Protein AF-A0A6G1SN37-F1 (afdb_monomer)

Mean predicted aligned error: 15.69 Å

pLDDT: mean 73.56, std 22.31, range [31.38, 97.44]

Organism: NCBI:txid561515

Secondary structure (DSSP, 8-state):
--------STTHHHHHHHHHHHHHHHSS---------TTSS--S-HHHHHHHHHHHHHHHHHHHHHHHHHHHHHHHHHHHHSSS-----EEE--S--EEEEE-SSS-EEEEESHHHHHHHHHHHTSPTT-EEEEHHHHHHHHHHS-TTTEEEEEEEEEEETTTEEEEEEEEEEPPP-PPPPP-------PPPPPP----------

Sequence (205 aa):
SSCGLTSGRSSNASQISQQQQLNAQQQGDTTTVSVPATAANLGADLQGDRRLVMSQQKMNLICMIQFATSLMSALNGINKQSFQVFKLRVGVNTGPVVAGIIGAQRPFYDIWGDCVNIASRMESLGEVGRIQVEERTAKLLAECLCSETYAIEKRGPIDVKGKGGMVTYFVDKRQPQSPLPQQQPQQQQFQQDRICPAHEVSDRG

Structure (mmCIF, N/CA/C/O backbone):
data_AF-A0A6G1SN37-F1
#
_entry.id   AF-A0A6G1SN37-F1
#
loop_
_atom_site.group_PDB
_atom_site.id
_atom_site.type_symbol
_atom_site.label_atom_id
_atom_site.label_alt_id
_atom_site.label_comp_id
_atom_site.label_asym_id
_atom_site.label_entity_id
_atom_site.label_seq_id
_atom_site.pdbx_PDB_ins_code
_atom_site.Cartn_x
_atom_site.Cartn_y
_atom_site.Cartn_z
_atom_site.occupancy
_atom_site.B_iso_or_equiv
_atom_site.auth_seq_id
_atom_site.auth_comp_id
_atom_site.auth_asym_id
_atom_site.auth_atom_id
_atom_site.pdbx_PDB_model_num
ATOM 1 N N . SER A 1 1 ? -38.720 3.468 -9.439 1.00 35.22 1 SER A N 1
ATOM 2 C CA . SER A 1 1 ? -37.684 3.343 -10.479 1.00 35.22 1 SER A CA 1
ATOM 3 C C . SER A 1 1 ? -36.352 3.782 -9.905 1.00 35.22 1 SER A C 1
ATOM 5 O O . SER A 1 1 ? -36.184 4.948 -9.582 1.00 35.22 1 SER A O 1
ATOM 7 N N . SER A 1 2 ? -35.471 2.820 -9.648 1.00 36.12 2 SER A N 1
ATOM 8 C CA . SER A 1 2 ? -34.162 2.993 -9.017 1.00 36.12 2 SER A CA 1
ATOM 9 C C . SER A 1 2 ? -33.127 3.493 -10.028 1.00 36.12 2 SER A C 1
ATOM 11 O O . SER A 1 2 ? -32.808 2.768 -10.969 1.00 36.12 2 SER A O 1
ATOM 13 N N . CYS A 1 3 ? -32.563 4.684 -9.822 1.00 31.55 3 CYS A N 1
ATOM 14 C CA . CYS A 1 3 ? -31.323 5.080 -10.493 1.00 31.55 3 CYS A CA 1
ATOM 15 C C . CYS A 1 3 ? -30.138 4.709 -9.599 1.00 31.55 3 CYS A C 1
ATOM 17 O O . CYS A 1 3 ? -29.990 5.226 -8.492 1.00 31.55 3 CYS A O 1
ATOM 19 N N . GLY A 1 4 ? -29.337 3.757 -10.080 1.00 31.38 4 GLY A N 1
ATOM 20 C CA . GLY A 1 4 ? -28.150 3.245 -9.413 1.00 31.38 4 GLY A CA 1
ATOM 21 C C . GLY A 1 4 ? -27.021 4.272 -9.362 1.00 31.38 4 GLY A C 1
ATOM 22 O O . GLY A 1 4 ? -26.653 4.875 -10.366 1.00 31.38 4 GLY A O 1
ATOM 23 N N . LEU A 1 5 ? -26.443 4.426 -8.175 1.00 35.06 5 LEU A N 1
ATOM 24 C CA . LEU A 1 5 ? -25.180 5.117 -7.947 1.00 35.06 5 LEU A CA 1
ATOM 25 C C . LEU A 1 5 ? -24.040 4.149 -8.285 1.00 35.06 5 LEU A C 1
ATOM 27 O O . LEU A 1 5 ? -23.633 3.341 -7.451 1.00 35.06 5 LEU A O 1
ATOM 31 N N . THR A 1 6 ? -23.538 4.191 -9.519 1.00 39.03 6 THR A N 1
ATOM 32 C CA . THR A 1 6 ? -22.355 3.414 -9.903 1.00 39.03 6 THR A CA 1
ATOM 33 C C . THR A 1 6 ? -21.078 4.134 -9.481 1.00 39.03 6 THR A C 1
ATOM 35 O O . THR A 1 6 ? -20.813 5.273 -9.861 1.00 39.03 6 THR A O 1
ATOM 38 N N . SER A 1 7 ? -20.281 3.410 -8.702 1.00 43.00 7 SER A N 1
ATOM 39 C CA . SER A 1 7 ? -18.841 3.544 -8.483 1.00 43.00 7 SER A CA 1
ATOM 40 C C . SER A 1 7 ? -18.073 4.247 -9.616 1.00 43.00 7 SER A C 1
ATOM 42 O O . SER A 1 7 ? -17.948 3.699 -10.708 1.00 43.00 7 SER A O 1
ATOM 44 N N . GLY A 1 8 ? -17.489 5.420 -9.350 1.00 36.28 8 GLY A N 1
ATOM 45 C CA . GLY A 1 8 ? -16.757 6.163 -10.387 1.00 36.28 8 GLY A CA 1
ATOM 46 C C . GLY A 1 8 ? -15.620 7.068 -9.914 1.00 36.28 8 GLY A C 1
ATOM 47 O O . GLY A 1 8 ? -15.215 7.943 -10.666 1.00 36.28 8 GLY A O 1
ATOM 48 N N . ARG A 1 9 ? -15.098 6.921 -8.685 1.00 43.19 9 ARG A N 1
ATOM 49 C CA . ARG A 1 9 ? -14.105 7.880 -8.148 1.00 43.19 9 ARG A CA 1
ATOM 50 C C . ARG A 1 9 ? -12.654 7.400 -8.025 1.00 43.19 9 ARG A C 1
ATOM 52 O O . ARG A 1 9 ? -11.789 8.260 -7.931 1.00 43.19 9 ARG A O 1
ATOM 59 N N . SER A 1 10 ? -12.332 6.102 -8.092 1.00 42.47 10 SER A N 1
ATOM 60 C CA . SER A 1 10 ? -10.931 5.650 -7.898 1.00 42.47 10 SER A CA 1
ATOM 61 C C . SER A 1 10 ? -10.081 5.555 -9.177 1.00 42.47 10 SER A C 1
ATOM 63 O O . SER A 1 10 ? -8.917 5.183 -9.106 1.00 42.47 10 SER A O 1
ATOM 65 N N . SER A 1 11 ? -10.625 5.903 -10.352 1.00 50.69 11 SER A N 1
ATOM 66 C CA . SER A 1 11 ? -9.892 5.817 -11.633 1.00 50.69 11 SER A CA 1
ATOM 67 C C . SER A 1 11 ? -9.176 7.108 -12.040 1.00 50.69 11 SER A C 1
ATOM 69 O O . SER A 1 11 ? -8.326 7.073 -12.927 1.00 50.69 11 SER A O 1
ATOM 71 N N . ASN A 1 12 ? -9.492 8.241 -11.409 1.00 43.84 12 ASN A N 1
ATOM 72 C CA . ASN A 1 12 ? -9.067 9.539 -11.932 1.00 43.84 12 ASN A CA 1
ATOM 73 C C . ASN A 1 12 ? -7.582 9.823 -11.687 1.00 43.84 12 ASN A C 1
ATOM 75 O O . ASN A 1 12 ? -6.941 10.354 -12.578 1.00 43.84 12 ASN A O 1
ATOM 79 N N . ALA A 1 13 ? -6.995 9.424 -10.554 1.00 45.31 13 ALA A N 1
ATOM 80 C CA . ALA A 1 13 ? -5.580 9.704 -10.277 1.00 45.31 13 ALA A CA 1
ATOM 81 C C . ALA A 1 13 ? -4.637 9.001 -11.274 1.00 45.31 13 ALA A C 1
ATOM 83 O O . ALA A 1 13 ? -3.767 9.637 -11.857 1.00 45.31 13 ALA A O 1
ATOM 84 N N . SER A 1 14 ? -4.869 7.714 -11.559 1.00 51.00 14 SER A N 1
ATOM 85 C CA . SER A 1 14 ? -4.054 6.956 -12.519 1.00 51.00 14 SER A CA 1
ATOM 86 C C . SER A 1 14 ? -4.238 7.443 -13.962 1.00 51.00 14 SER A C 1
ATOM 88 O O . SER A 1 14 ? -3.294 7.407 -14.746 1.00 51.00 14 SER A O 1
ATOM 90 N N . GLN A 1 15 ? -5.444 7.900 -14.323 1.00 51.50 15 GLN A N 1
ATOM 91 C CA . GLN A 1 15 ? -5.720 8.483 -15.642 1.00 51.50 15 GLN A CA 1
ATOM 92 C C . GLN A 1 15 ? -5.124 9.885 -15.786 1.00 51.50 15 GLN A C 1
ATOM 94 O O . GLN A 1 15 ? -4.619 10.212 -16.854 1.00 51.50 15 GLN A O 1
ATOM 99 N N . ILE A 1 16 ? -5.129 10.688 -14.718 1.00 54.31 16 ILE A N 1
ATOM 100 C CA . ILE A 1 16 ? -4.504 12.013 -14.688 1.00 54.31 16 ILE A CA 1
ATOM 101 C C . ILE A 1 16 ? -2.989 11.877 -14.863 1.00 54.31 16 ILE A C 1
ATOM 103 O O . ILE A 1 16 ? -2.449 12.534 -15.746 1.00 54.31 16 ILE A O 1
ATOM 107 N N . SER A 1 17 ? -2.321 10.972 -14.141 1.00 56.81 17 SER A N 1
ATOM 108 C CA . SER A 1 17 ? -0.880 10.739 -14.322 1.00 56.81 17 SER A CA 1
ATOM 109 C C . SER A 1 17 ? -0.539 10.169 -15.712 1.00 56.81 17 SER A C 1
ATOM 111 O O . SER A 1 17 ? 0.444 10.587 -16.315 1.00 56.81 17 SER A O 1
ATOM 113 N N . GLN A 1 18 ? -1.367 9.280 -16.286 1.00 62.06 18 GLN A N 1
ATOM 114 C CA . GLN A 1 18 ? -1.164 8.781 -17.663 1.00 62.06 18 GLN A CA 1
ATOM 115 C C . GLN A 1 18 ? -1.401 9.860 -18.732 1.00 62.06 18 GLN A C 1
ATOM 117 O O . GLN A 1 18 ? -0.651 9.947 -19.704 1.00 62.06 18 GLN A O 1
ATOM 122 N N . GLN A 1 19 ? -2.414 10.712 -18.561 1.00 62.91 19 GLN A N 1
ATOM 123 C CA . GLN A 1 19 ? -2.676 11.823 -19.476 1.00 62.91 19 GLN A CA 1
ATOM 124 C C . GLN A 1 19 ? -1.592 12.903 -19.360 1.00 62.91 19 GLN A C 1
ATOM 126 O O . GLN A 1 19 ? -1.166 13.455 -20.371 1.00 62.91 19 GLN A O 1
ATOM 131 N N . GLN A 1 20 ? -1.101 13.176 -18.149 1.00 62.97 20 GLN A N 1
ATOM 132 C CA . GLN A 1 20 ? 0.028 14.078 -17.912 1.00 62.97 20 GLN A CA 1
ATOM 133 C C . GLN A 1 20 ? 1.317 13.544 -18.547 1.00 62.97 20 GLN A C 1
ATOM 135 O O . GLN A 1 20 ? 2.046 14.323 -19.155 1.00 62.97 20 GLN A O 1
ATOM 140 N N . GLN A 1 21 ? 1.547 12.227 -18.515 1.00 61.88 21 GLN A N 1
ATOM 141 C CA . GLN A 1 21 ? 2.657 11.576 -19.218 1.00 61.88 21 GLN A CA 1
ATOM 142 C C . GLN A 1 21 ? 2.566 11.757 -20.744 1.00 61.88 21 GLN A C 1
ATOM 144 O O . GLN A 1 21 ? 3.541 12.168 -21.372 1.00 61.88 21 GLN A O 1
ATOM 149 N N . LEU A 1 22 ? 1.396 11.501 -21.342 1.00 61.19 22 LEU A N 1
ATOM 150 C CA . LEU A 1 22 ? 1.172 11.688 -22.784 1.00 61.19 22 LEU A CA 1
ATOM 151 C C . LEU A 1 22 ? 1.321 13.154 -23.212 1.00 61.19 22 LEU A C 1
ATOM 153 O O . LEU A 1 22 ? 1.819 13.432 -24.303 1.00 61.19 22 LEU A O 1
ATOM 157 N N . ASN A 1 23 ? 0.909 14.089 -22.356 1.00 59.81 23 ASN A N 1
ATOM 158 C CA . ASN A 1 23 ? 1.012 15.521 -22.625 1.00 59.81 23 ASN A CA 1
ATOM 159 C C . ASN A 1 23 ? 2.456 16.032 -22.468 1.00 59.81 23 ASN A C 1
ATOM 161 O O . ASN A 1 23 ? 2.895 16.847 -23.276 1.00 59.81 23 ASN A O 1
ATOM 165 N N . ALA A 1 24 ? 3.217 15.525 -21.490 1.00 56.66 24 ALA A N 1
ATOM 166 C CA . ALA A 1 24 ? 4.633 15.859 -21.308 1.00 56.66 24 ALA A CA 1
ATOM 167 C C . ALA A 1 24 ? 5.503 15.356 -22.475 1.00 56.66 24 ALA A C 1
ATOM 169 O O . ALA A 1 24 ? 6.414 16.057 -22.910 1.00 56.66 24 ALA A O 1
ATOM 170 N N . GLN A 1 25 ? 5.179 14.185 -23.039 1.00 53.88 25 GLN A N 1
ATOM 171 C CA . GLN A 1 25 ? 5.853 13.646 -24.229 1.00 53.88 25 GLN A CA 1
ATOM 172 C C . GLN A 1 25 ? 5.594 14.473 -25.499 1.00 53.88 25 GLN A C 1
ATOM 174 O O . GLN A 1 25 ? 6.466 14.557 -26.359 1.00 53.88 25 GLN A O 1
ATOM 179 N N . GLN A 1 26 ? 4.416 15.095 -25.624 1.00 55.28 26 GLN A N 1
ATOM 180 C CA . GLN A 1 26 ? 4.037 15.887 -26.802 1.00 55.28 26 GLN A CA 1
ATOM 181 C C . GLN A 1 26 ? 4.551 17.335 -26.769 1.00 55.28 26 GLN A C 1
ATOM 183 O O . GLN A 1 26 ? 4.615 17.972 -27.816 1.00 55.28 26 GLN A O 1
ATOM 188 N N . GLN A 1 27 ? 4.919 17.866 -25.598 1.00 51.06 27 GLN A N 1
ATOM 189 C CA . GLN A 1 27 ? 5.293 19.278 -25.444 1.00 51.06 27 GLN A CA 1
ATOM 190 C C . GLN A 1 27 ? 6.789 19.579 -25.606 1.00 51.06 27 GLN A C 1
ATOM 192 O O . GLN A 1 27 ? 7.155 20.745 -25.556 1.00 51.06 27 GLN A O 1
ATOM 197 N N . GLY A 1 28 ? 7.668 18.592 -25.808 1.00 51.09 28 GLY A N 1
ATOM 198 C CA . GLY A 1 28 ? 9.109 18.835 -26.021 1.00 51.09 28 GLY A CA 1
ATOM 199 C C . GLY A 1 28 ? 9.870 19.448 -24.828 1.00 51.09 28 GLY A C 1
ATOM 200 O O . GLY A 1 28 ? 11.092 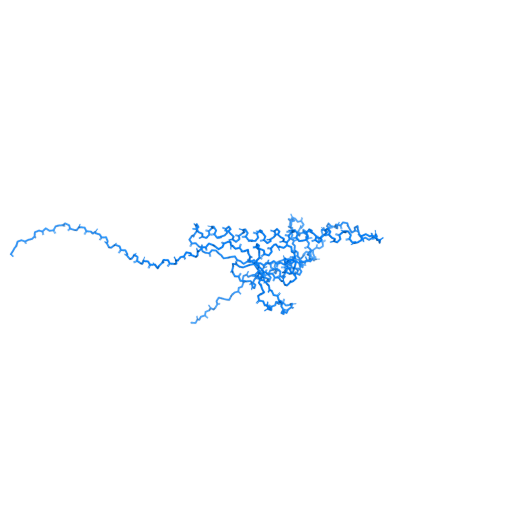19.380 -24.799 1.00 51.09 28 GLY A O 1
ATOM 201 N N . ASP A 1 29 ? 9.175 19.948 -23.805 1.00 43.38 29 ASP A N 1
ATOM 202 C CA . ASP A 1 29 ? 9.709 20.587 -22.594 1.00 43.38 29 ASP A CA 1
ATOM 203 C C . ASP A 1 29 ? 10.038 19.574 -21.481 1.00 43.38 29 ASP A C 1
ATOM 205 O O . ASP A 1 29 ? 9.871 19.827 -20.286 1.00 43.38 29 ASP A O 1
ATOM 209 N N . THR A 1 30 ? 10.525 18.389 -21.855 1.00 47.81 30 THR A N 1
ATOM 210 C CA . THR A 1 30 ? 11.170 17.513 -20.874 1.00 47.81 30 THR A CA 1
ATOM 211 C C . THR A 1 30 ? 12.617 17.963 -20.749 1.00 47.81 30 THR A C 1
ATOM 213 O O . THR A 1 30 ? 13.490 17.467 -21.466 1.00 47.81 30 THR A O 1
ATOM 216 N N . THR A 1 31 ? 12.901 18.877 -19.815 1.00 44.84 31 THR A N 1
ATOM 217 C CA . THR A 1 31 ? 14.264 19.026 -19.293 1.00 44.84 31 THR A CA 1
ATOM 218 C C . THR A 1 31 ? 14.583 17.735 -18.554 1.00 44.84 31 THR A C 1
ATOM 220 O O . THR A 1 31 ? 14.393 17.604 -17.345 1.00 44.84 31 THR A O 1
ATOM 223 N N . THR A 1 32 ? 15.000 16.730 -19.319 1.00 40.03 32 THR A N 1
ATOM 224 C CA . THR A 1 32 ? 15.550 15.502 -18.779 1.00 40.03 32 THR A CA 1
ATOM 225 C C . THR A 1 32 ? 16.820 15.948 -18.082 1.00 40.03 32 THR A C 1
ATOM 227 O O . THR A 1 32 ? 17.825 16.231 -18.732 1.00 40.03 32 THR A O 1
ATOM 230 N N . VAL A 1 33 ? 16.784 16.065 -16.756 1.00 37.88 33 VAL A N 1
ATOM 231 C CA . VAL A 1 33 ? 18.018 15.951 -15.992 1.00 37.88 33 VAL A CA 1
ATOM 232 C C . VAL A 1 33 ? 18.445 14.512 -16.211 1.00 37.88 33 VAL A C 1
ATOM 234 O O . VAL A 1 33 ? 18.006 13.595 -15.519 1.00 37.88 33 VAL A O 1
ATOM 237 N N . SER A 1 34 ? 19.226 14.311 -17.270 1.00 32.25 34 SER A N 1
ATOM 238 C CA . SER A 1 34 ? 19.986 13.101 -17.485 1.00 32.25 34 SER A CA 1
ATOM 239 C C . SER A 1 34 ? 20.872 12.980 -16.262 1.00 32.25 34 SER A C 1
ATOM 241 O O . SER A 1 34 ? 21.900 13.648 -16.158 1.00 32.25 34 SER A O 1
ATOM 243 N N . VAL A 1 35 ? 20.448 12.162 -15.301 1.00 38.81 35 VAL A N 1
ATOM 244 C CA . VAL A 1 35 ? 21.384 11.577 -14.349 1.00 38.81 35 VAL A CA 1
ATOM 245 C C . VAL A 1 35 ? 22.471 10.982 -15.242 1.00 38.81 35 VAL A C 1
ATOM 247 O O . VAL A 1 35 ? 22.115 10.204 -16.136 1.00 38.81 35 VAL A O 1
ATOM 250 N N . PRO A 1 36 ? 23.736 11.427 -15.147 1.00 31.52 36 PRO A N 1
ATOM 251 C CA . PRO A 1 36 ? 24.745 10.997 -16.092 1.00 31.52 36 PRO A CA 1
ATOM 252 C C . PRO A 1 36 ? 24.752 9.475 -16.091 1.00 31.52 36 PRO A C 1
ATOM 254 O O . PRO A 1 36 ? 24.864 8.836 -15.044 1.00 31.52 36 PRO A O 1
ATOM 257 N N . ALA A 1 37 ? 24.575 8.906 -17.280 1.00 37.53 37 ALA A N 1
ATOM 258 C CA . ALA A 1 37 ? 24.771 7.496 -17.537 1.00 37.53 37 ALA A CA 1
ATOM 259 C C . ALA A 1 37 ? 26.273 7.189 -17.420 1.00 37.53 37 ALA A C 1
ATOM 261 O O . ALA A 1 37 ? 26.931 6.837 -18.394 1.00 37.53 37 ALA A O 1
ATOM 262 N N . THR A 1 38 ? 26.837 7.320 -16.220 1.00 35.56 38 THR A N 1
ATOM 263 C CA . THR A 1 38 ? 28.171 6.821 -15.878 1.00 35.56 38 THR A CA 1
ATOM 264 C C . THR A 1 38 ? 28.084 5.311 -15.654 1.00 35.56 38 THR A C 1
ATOM 266 O O . THR A 1 38 ? 28.358 4.805 -14.573 1.00 35.56 38 THR A O 1
ATOM 269 N N . ALA A 1 39 ? 27.630 4.578 -16.669 1.00 41.66 39 ALA A N 1
ATOM 270 C CA . ALA A 1 39 ? 27.641 3.115 -16.666 1.00 41.66 39 ALA A CA 1
ATOM 271 C C . ALA A 1 39 ? 27.925 2.523 -18.058 1.00 41.66 39 ALA A C 1
ATOM 273 O O . ALA A 1 39 ? 27.702 1.339 -18.289 1.00 41.66 39 ALA A O 1
ATOM 274 N N . ALA A 1 40 ? 28.442 3.329 -18.990 1.00 39.34 40 ALA A N 1
ATOM 275 C CA . ALA A 1 40 ? 28.947 2.872 -20.282 1.00 39.34 40 ALA A CA 1
ATOM 276 C C . ALA A 1 40 ? 30.483 2.800 -20.252 1.00 39.34 40 ALA A C 1
ATOM 278 O O . ALA A 1 40 ? 31.149 3.598 -20.899 1.00 39.34 40 ALA A O 1
ATOM 279 N N . ASN A 1 41 ? 31.015 1.904 -19.414 1.00 46.50 41 ASN A N 1
ATOM 280 C CA . ASN A 1 41 ? 32.364 1.307 -19.423 1.00 46.50 41 ASN A CA 1
ATOM 281 C C . ASN A 1 41 ? 32.801 1.049 -17.984 1.00 46.50 41 ASN A C 1
ATOM 283 O O . ASN A 1 41 ? 33.281 1.969 -17.340 1.00 46.50 41 ASN A O 1
ATOM 287 N N . LEU A 1 42 ? 32.650 -0.187 -17.506 1.00 41.41 42 LEU A N 1
ATOM 288 C CA . LEU A 1 42 ? 33.517 -0.825 -16.504 1.00 41.41 42 LEU A CA 1
ATOM 289 C C . LEU A 1 42 ? 33.073 -2.288 -16.389 1.00 41.41 42 LEU A C 1
ATOM 291 O O . LEU A 1 42 ? 32.178 -2.657 -15.632 1.00 41.41 42 LEU A O 1
ATOM 295 N N . GLY A 1 43 ? 33.665 -3.127 -17.240 1.00 42.53 43 GLY A N 1
ATOM 296 C CA . GLY A 1 43 ? 33.707 -4.559 -16.993 1.00 42.53 43 GLY A CA 1
ATOM 297 C C . GLY A 1 43 ? 34.642 -4.802 -15.810 1.00 42.53 43 GLY A C 1
ATOM 298 O O . GLY A 1 43 ? 35.827 -4.526 -15.941 1.00 42.53 43 GLY A O 1
ATOM 299 N N . ALA A 1 44 ? 34.064 -5.284 -14.706 1.00 43.84 44 ALA A N 1
ATOM 300 C CA . ALA A 1 44 ? 34.627 -5.661 -13.397 1.00 43.84 44 ALA A CA 1
ATOM 301 C C . ALA A 1 44 ? 33.933 -4.866 -12.268 1.00 43.84 44 ALA A C 1
ATOM 303 O O . ALA A 1 44 ? 33.859 -3.649 -12.333 1.00 43.84 44 ALA A O 1
ATOM 304 N N . ASP A 1 45 ? 33.404 -5.584 -11.267 1.00 43.06 45 ASP A N 1
ATOM 305 C CA . ASP A 1 45 ? 32.809 -5.109 -9.990 1.00 43.06 45 ASP A CA 1
ATOM 306 C C . ASP A 1 45 ? 31.271 -4.976 -9.855 1.00 43.06 45 ASP A C 1
ATOM 308 O O . ASP A 1 45 ? 30.753 -4.462 -8.862 1.00 43.06 45 ASP A O 1
ATOM 312 N N . LEU A 1 46 ? 30.491 -5.596 -10.747 1.00 52.97 46 LEU A N 1
ATOM 313 C CA . LEU A 1 46 ? 29.011 -5.614 -10.695 1.00 52.97 46 LEU A CA 1
ATOM 314 C C . LEU A 1 46 ? 28.375 -6.378 -9.503 1.00 52.97 46 LEU A C 1
ATOM 316 O O . LEU A 1 46 ? 27.153 -6.332 -9.325 1.00 52.97 46 LEU A O 1
ATOM 320 N N . GLN A 1 47 ? 29.152 -7.105 -8.689 1.00 50.22 47 GLN A N 1
ATOM 321 C CA . GLN A 1 47 ? 28.621 -7.842 -7.528 1.00 50.22 47 GLN A CA 1
ATOM 322 C C . GLN A 1 47 ? 28.473 -6.971 -6.266 1.00 50.22 47 GLN A C 1
ATOM 324 O O . GLN A 1 47 ? 27.546 -7.202 -5.485 1.00 50.22 47 GLN A O 1
ATOM 329 N N . GLY A 1 48 ? 29.353 -5.984 -6.059 1.00 45.06 48 GLY A N 1
ATOM 330 C CA . GLY A 1 48 ? 29.345 -5.135 -4.858 1.00 45.06 48 GLY A CA 1
ATOM 331 C C . GLY A 1 48 ? 28.179 -4.144 -4.840 1.00 45.06 48 GLY A C 1
ATOM 332 O O . GLY A 1 48 ? 27.496 -3.994 -3.826 1.00 45.06 48 GLY A O 1
ATOM 333 N N . ASP A 1 49 ? 27.887 -3.555 -5.998 1.00 56.91 49 ASP A N 1
ATOM 334 C CA . ASP A 1 49 ? 26.866 -2.516 -6.161 1.00 56.91 49 ASP A CA 1
ATOM 335 C C . ASP A 1 49 ? 25.433 -3.075 -6.034 1.00 56.91 49 ASP A C 1
ATOM 337 O O . ASP A 1 49 ? 24.578 -2.538 -5.326 1.00 56.91 49 ASP A O 1
ATOM 341 N N . ARG A 1 50 ? 25.181 -4.271 -6.591 1.00 57.41 50 ARG A N 1
ATOM 342 C CA . ARG A 1 50 ? 23.879 -4.951 -6.447 1.00 57.41 50 ARG A CA 1
ATOM 343 C C . ARG A 1 50 ? 23.516 -5.245 -4.994 1.00 57.41 50 ARG A C 1
ATOM 345 O O . ARG A 1 50 ? 22.342 -5.156 -4.641 1.00 57.41 50 ARG A O 1
ATOM 352 N N . ARG A 1 51 ? 24.483 -5.604 -4.144 1.00 62.19 51 ARG A N 1
ATOM 353 C CA . ARG A 1 51 ? 24.213 -5.928 -2.733 1.00 62.19 51 ARG A CA 1
ATOM 354 C C . ARG A 1 51 ? 23.767 -4.687 -1.956 1.00 62.19 51 ARG A C 1
ATOM 356 O O . ARG A 1 51 ? 22.848 -4.773 -1.142 1.00 62.19 51 ARG A O 1
ATOM 363 N N . LEU A 1 52 ? 24.376 -3.542 -2.260 1.00 62.97 52 LEU A N 1
ATOM 364 C CA . LEU A 1 52 ? 24.071 -2.257 -1.638 1.00 62.97 52 LEU A CA 1
ATOM 365 C C . LEU A 1 52 ? 22.698 -1.735 -2.084 1.00 62.97 52 LEU A C 1
ATOM 367 O O . LEU A 1 52 ? 21.853 -1.437 -1.238 1.00 62.97 52 LEU A O 1
ATOM 371 N N . VAL A 1 53 ? 22.409 -1.755 -3.389 1.00 62.09 53 VAL A N 1
ATOM 372 C CA . VAL A 1 53 ? 21.094 -1.359 -3.933 1.00 62.09 53 VAL A CA 1
ATOM 373 C C . VAL A 1 53 ? 19.965 -2.237 -3.379 1.00 62.09 53 VAL A C 1
ATOM 375 O O . VAL A 1 53 ? 18.917 -1.723 -2.982 1.00 62.09 53 VAL A O 1
ATOM 378 N N . MET A 1 54 ? 20.182 -3.554 -3.275 1.00 63.28 54 MET A N 1
ATOM 379 C CA . MET A 1 54 ? 19.202 -4.472 -2.678 1.00 63.28 54 MET A CA 1
ATOM 380 C C . MET A 1 54 ? 18.967 -4.182 -1.188 1.00 63.28 54 MET A C 1
ATOM 382 O O . MET A 1 54 ? 17.830 -4.274 -0.722 1.00 63.28 54 MET A O 1
ATOM 386 N N . SER A 1 55 ? 20.004 -3.790 -0.437 1.00 74.06 55 SER A N 1
ATOM 387 C CA . SER A 1 55 ? 19.854 -3.395 0.971 1.00 74.06 55 SER A CA 1
ATOM 388 C C . SER A 1 55 ? 19.033 -2.110 1.136 1.00 74.06 55 SER A C 1
ATOM 390 O O . SER A 1 55 ? 18.141 -2.063 1.985 1.00 74.06 55 SER A O 1
ATOM 392 N N . GLN A 1 56 ? 19.229 -1.118 0.259 1.00 79.12 56 GLN A N 1
ATOM 393 C CA . GLN A 1 56 ? 18.454 0.124 0.288 1.00 79.12 56 GLN A CA 1
ATOM 394 C C . GLN A 1 56 ? 16.984 -0.113 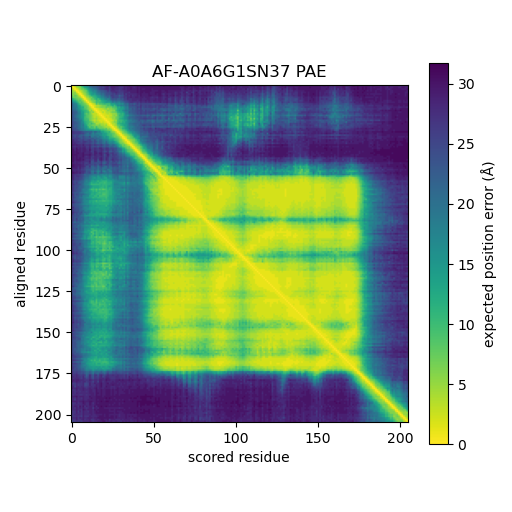-0.073 1.00 79.12 56 GLN A C 1
ATOM 396 O O . GLN A 1 56 ? 16.091 0.428 0.577 1.00 79.12 56 GLN A O 1
ATOM 401 N N . GLN A 1 57 ? 16.711 -0.952 -1.077 1.00 81.94 57 GLN A N 1
ATOM 402 C CA . GLN A 1 57 ? 15.340 -1.308 -1.455 1.00 81.94 57 GLN A CA 1
ATOM 403 C C . GLN A 1 57 ? 14.593 -1.995 -0.308 1.00 81.94 57 GLN A C 1
ATOM 405 O O . GLN A 1 57 ? 13.446 -1.640 -0.028 1.00 81.94 57 GLN A O 1
ATOM 410 N N . LYS A 1 58 ? 15.248 -2.932 0.389 1.00 87.94 58 LYS A N 1
ATOM 411 C CA . LYS A 1 58 ? 14.677 -3.594 1.571 1.00 87.94 58 LYS A CA 1
ATOM 412 C C . LYS A 1 58 ? 14.404 -2.595 2.696 1.00 87.94 58 LYS A C 1
ATOM 414 O O . LYS A 1 58 ? 13.312 -2.619 3.256 1.00 87.94 58 LYS A O 1
ATOM 419 N N . MET A 1 59 ? 15.338 -1.685 2.976 1.00 89.69 59 MET A N 1
ATOM 420 C CA . MET A 1 59 ? 15.161 -0.645 3.997 1.00 89.69 59 MET A CA 1
ATOM 421 C C . MET A 1 59 ? 13.983 0.283 3.671 1.00 89.69 59 MET A C 1
ATOM 423 O O . MET A 1 59 ? 13.108 0.489 4.509 1.00 89.69 59 MET A O 1
ATOM 427 N N . ASN A 1 60 ? 13.911 0.784 2.433 1.00 91.50 60 ASN A N 1
ATOM 428 C CA . ASN A 1 60 ? 12.814 1.643 1.983 1.00 91.50 60 ASN A CA 1
ATOM 429 C C . ASN A 1 60 ? 11.464 0.937 2.136 1.00 91.50 60 ASN A C 1
ATOM 431 O O . ASN A 1 60 ? 10.505 1.524 2.633 1.00 91.50 60 ASN A O 1
ATOM 435 N N . LEU A 1 61 ? 11.398 -0.338 1.755 1.00 92.81 61 LEU A N 1
ATOM 436 C CA . LEU A 1 61 ? 10.188 -1.138 1.879 1.00 92.81 61 LEU A CA 1
ATOM 437 C C . LEU A 1 61 ? 9.756 -1.314 3.347 1.00 92.81 61 LEU A C 1
ATOM 439 O O . LEU A 1 61 ? 8.576 -1.139 3.653 1.00 92.81 61 LEU A O 1
ATOM 443 N N . ILE A 1 62 ? 10.694 -1.589 4.260 1.00 92.31 62 ILE A N 1
ATOM 444 C CA . ILE A 1 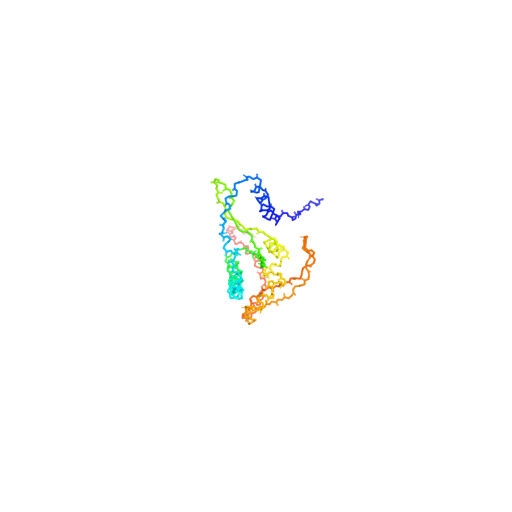62 ? 10.413 -1.673 5.705 1.00 92.31 62 ILE A CA 1
ATOM 445 C C . ILE A 1 62 ? 9.836 -0.350 6.215 1.00 92.31 62 ILE A C 1
ATOM 447 O O . ILE A 1 62 ? 8.788 -0.354 6.866 1.00 92.31 62 ILE A O 1
ATOM 451 N N . CYS A 1 63 ? 10.476 0.775 5.884 1.00 93.88 63 CYS A N 1
ATOM 452 C CA . CYS A 1 63 ? 10.008 2.103 6.279 1.00 93.88 63 CYS A CA 1
ATOM 453 C C . CYS A 1 63 ? 8.581 2.370 5.782 1.00 93.88 63 CYS A C 1
ATOM 455 O O . CYS A 1 63 ? 7.748 2.856 6.546 1.00 93.88 63 CYS A O 1
ATOM 457 N N . MET A 1 64 ? 8.264 1.999 4.537 1.00 95.25 64 MET A N 1
ATOM 458 C CA . MET A 1 64 ? 6.922 2.185 3.974 1.00 95.25 64 MET A CA 1
ATOM 459 C C . MET A 1 64 ? 5.855 1.355 4.700 1.00 95.25 64 MET A C 1
ATOM 461 O O . MET A 1 64 ? 4.768 1.868 4.971 1.00 95.25 64 MET A O 1
ATOM 465 N N . ILE A 1 65 ? 6.149 0.105 5.074 1.00 95.31 65 ILE A N 1
ATOM 466 C CA . ILE A 1 65 ? 5.209 -0.729 5.845 1.00 95.31 65 ILE A CA 1
ATOM 467 C C . ILE A 1 65 ? 5.025 -0.201 7.273 1.00 95.31 65 ILE A C 1
ATOM 469 O O . ILE A 1 65 ? 3.897 -0.136 7.778 1.00 95.31 65 ILE A O 1
ATOM 473 N N . GLN A 1 66 ? 6.110 0.222 7.923 1.00 93.44 66 GLN A N 1
ATOM 474 C CA . GLN A 1 66 ? 6.053 0.839 9.250 1.00 93.44 66 GLN A CA 1
ATOM 475 C C . GLN A 1 66 ? 5.236 2.134 9.232 1.00 93.44 66 GLN A C 1
ATOM 477 O O . GLN A 1 66 ? 4.398 2.352 10.113 1.00 93.44 66 GLN A O 1
ATOM 482 N N . PHE A 1 67 ? 5.435 2.963 8.208 1.00 95.88 67 PHE A N 1
ATOM 483 C CA . PHE A 1 67 ? 4.663 4.178 7.988 1.00 95.88 67 PHE A CA 1
ATOM 484 C C . PHE A 1 67 ? 3.174 3.869 7.789 1.00 95.88 67 PHE A C 1
ATOM 486 O O . PHE A 1 67 ? 2.340 4.406 8.518 1.00 95.88 67 PHE A O 1
ATOM 493 N N . ALA A 1 68 ? 2.834 2.946 6.883 1.00 95.62 68 ALA A N 1
ATOM 494 C CA . ALA A 1 68 ? 1.449 2.550 6.623 1.00 95.62 68 ALA A CA 1
ATOM 495 C C . ALA A 1 68 ? 0.739 2.040 7.887 1.00 95.62 68 ALA A C 1
ATOM 497 O O . ALA A 1 68 ? -0.392 2.429 8.182 1.00 95.62 68 ALA A O 1
ATOM 498 N N . THR A 1 69 ? 1.425 1.224 8.687 1.00 93.62 69 THR A N 1
ATOM 499 C CA . THR A 1 69 ? 0.861 0.712 9.941 1.00 93.62 69 THR A CA 1
ATOM 500 C C . THR A 1 69 ? 0.687 1.813 10.995 1.00 93.62 69 THR A C 1
ATOM 502 O O . THR A 1 69 ? -0.296 1.832 11.746 1.00 93.62 69 THR A O 1
ATOM 505 N N . SER A 1 70 ? 1.632 2.752 11.059 1.00 94.50 70 SER A N 1
ATOM 506 C CA . SER A 1 70 ? 1.541 3.905 11.960 1.00 94.50 70 SER A CA 1
ATOM 507 C C . SER A 1 70 ? 0.366 4.801 11.577 1.00 94.50 70 SER A C 1
ATOM 509 O O . SER A 1 70 ? -0.377 5.239 12.453 1.00 94.50 70 SER A O 1
ATOM 511 N N . LEU A 1 71 ? 0.126 4.984 10.276 1.00 95.19 71 LEU A N 1
ATOM 512 C CA . LEU A 1 71 ? -1.022 5.724 9.759 1.00 95.19 71 LEU A CA 1
ATOM 513 C C . LEU A 1 71 ? -2.352 5.059 10.141 1.00 95.19 71 LEU A C 1
ATOM 515 O O . LEU A 1 71 ? -3.258 5.741 10.616 1.00 95.19 71 LEU A O 1
ATOM 519 N N . MET A 1 72 ? -2.461 3.731 10.016 1.00 93.00 72 MET A N 1
ATOM 520 C CA . MET A 1 72 ? -3.642 2.988 10.485 1.00 93.00 72 MET A CA 1
ATOM 521 C C . MET A 1 72 ? -3.879 3.171 11.990 1.00 93.00 72 MET A C 1
ATOM 523 O O . MET A 1 72 ? -5.010 3.378 12.427 1.00 93.00 72 MET A O 1
ATOM 527 N N . SER A 1 73 ? -2.809 3.140 12.787 1.00 92.44 73 SER A N 1
ATOM 528 C CA . SER A 1 73 ? -2.887 3.336 14.241 1.00 92.44 73 SER A CA 1
ATOM 529 C C . SER A 1 73 ? -3.318 4.760 14.607 1.00 92.44 73 SER A C 1
ATOM 531 O O . SER A 1 73 ? -4.175 4.939 15.472 1.00 92.44 73 SER A O 1
ATOM 533 N N . ALA A 1 74 ? -2.779 5.768 13.919 1.00 93.50 74 ALA A N 1
ATOM 534 C CA . ALA A 1 74 ? -3.166 7.165 14.100 1.00 93.50 74 ALA A CA 1
ATOM 535 C C . ALA A 1 74 ? -4.637 7.395 13.724 1.00 93.50 74 ALA A C 1
ATOM 537 O O . ALA A 1 74 ? -5.377 8.032 14.474 1.00 93.50 74 ALA A O 1
ATOM 538 N N . LEU A 1 75 ? -5.091 6.806 12.616 1.00 93.62 75 LEU A N 1
ATOM 539 C CA . LEU A 1 75 ? -6.483 6.877 12.179 1.00 93.62 75 LEU A CA 1
ATOM 540 C C . LEU A 1 75 ? -7.436 6.215 13.184 1.00 93.62 75 LEU A C 1
ATOM 542 O O . LEU A 1 75 ? -8.507 6.753 13.454 1.00 93.62 75 LEU A O 1
ATOM 546 N N . ASN A 1 76 ? -7.027 5.113 13.817 1.00 90.56 76 ASN A N 1
ATOM 547 C CA . ASN A 1 76 ? -7.777 4.530 14.932 1.00 90.56 76 ASN A CA 1
ATOM 548 C C . ASN A 1 76 ? -7.863 5.477 16.141 1.00 90.56 76 ASN A C 1
ATOM 550 O O . ASN A 1 76 ? -8.884 5.493 16.824 1.00 90.56 76 ASN A O 1
ATOM 554 N N . GLY A 1 77 ? -6.825 6.276 16.405 1.00 91.25 77 GLY A N 1
ATOM 555 C CA . GLY A 1 77 ? -6.865 7.342 17.411 1.00 91.25 77 GLY A CA 1
ATOM 556 C C . GLY A 1 77 ? -7.892 8.424 17.065 1.00 91.25 77 GLY A C 1
ATOM 557 O O . GLY A 1 77 ? -8.737 8.757 17.894 1.00 91.25 77 GLY A O 1
ATOM 558 N N . ILE A 1 78 ? -7.889 8.889 15.813 1.00 93.56 78 ILE A N 1
ATOM 559 C CA . ILE A 1 78 ? -8.844 9.890 15.311 1.00 93.56 78 ILE A CA 1
ATOM 560 C C . ILE A 1 78 ? -10.282 9.361 15.385 1.00 93.56 78 ILE A C 1
ATOM 562 O O . ILE A 1 78 ? -11.177 10.071 15.839 1.00 93.56 78 ILE A O 1
ATOM 566 N N . ASN A 1 79 ? -10.514 8.101 15.014 1.00 93.56 79 ASN A N 1
ATOM 567 C CA . ASN A 1 79 ? -11.832 7.462 15.096 1.00 93.56 79 ASN A CA 1
ATOM 568 C C . ASN A 1 79 ? -12.382 7.386 16.531 1.00 93.56 79 ASN A C 1
ATOM 570 O O . ASN A 1 79 ? -13.592 7.354 16.710 1.00 93.56 79 ASN A O 1
ATOM 574 N N . LYS A 1 80 ? -11.523 7.359 17.560 1.00 92.44 80 LYS A N 1
ATOM 575 C CA . LYS A 1 80 ? -11.966 7.385 18.968 1.00 92.44 80 LYS A CA 1
ATOM 576 C C . LYS A 1 80 ? -12.402 8.776 19.425 1.00 92.44 80 LYS A C 1
ATOM 578 O O . LYS A 1 80 ? -13.203 8.888 20.345 1.00 92.44 80 LYS A O 1
ATOM 583 N N . GLN A 1 81 ? -11.840 9.821 18.823 1.00 92.56 81 GLN A N 1
ATOM 584 C CA . GLN A 1 81 ? -12.087 11.221 19.188 1.00 92.56 81 GLN A CA 1
ATOM 585 C C . GLN A 1 81 ? -13.126 11.897 18.287 1.00 92.56 81 GLN A C 1
ATOM 587 O O . GLN A 1 81 ? -13.559 13.010 18.570 1.00 92.56 81 GLN A O 1
ATOM 592 N N . SER A 1 82 ? -13.515 11.243 17.194 1.00 90.88 82 SER A N 1
ATOM 593 C CA . SER A 1 82 ? -14.468 11.762 16.221 1.00 90.88 82 SER A CA 1
ATOM 594 C C . SER A 1 82 ? -15.753 10.942 16.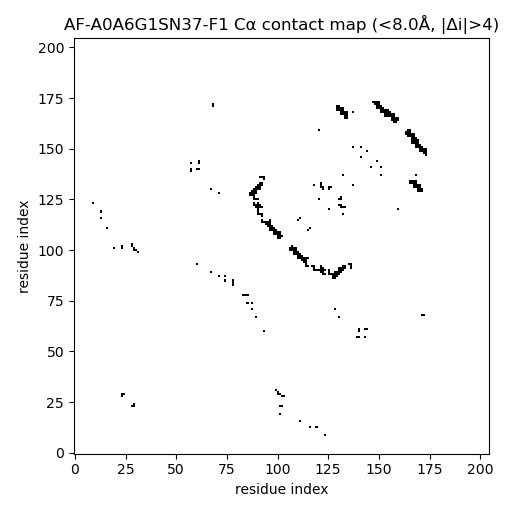219 1.00 90.88 82 SER A C 1
ATOM 596 O O . SER A 1 82 ? -15.763 9.750 16.502 1.00 90.88 82 SER A O 1
ATOM 598 N N . PHE A 1 83 ? -16.861 11.579 15.846 1.00 90.56 83 PHE A N 1
ATOM 599 C CA . PHE A 1 83 ? -18.159 10.918 15.670 1.00 90.56 83 PHE A CA 1
ATOM 600 C C . PHE A 1 83 ? -18.288 10.215 14.307 1.00 90.56 83 PHE A C 1
ATOM 602 O O . PHE A 1 83 ? -19.393 9.921 13.858 1.00 90.56 83 PHE A O 1
ATOM 609 N N . GLN A 1 84 ? -17.171 10.005 13.608 1.00 90.62 84 GLN A N 1
ATOM 610 C CA . GLN A 1 84 ? -17.114 9.433 12.267 1.00 90.62 84 GLN A CA 1
ATOM 611 C C . GLN A 1 84 ? -16.167 8.235 12.261 1.00 90.62 84 GLN A C 1
ATOM 613 O O . GLN A 1 84 ? -15.182 8.201 12.992 1.00 90.62 84 GLN A O 1
ATOM 618 N N . VAL A 1 85 ? -16.460 7.250 11.410 1.00 90.00 85 VAL A N 1
ATOM 619 C CA . VAL A 1 85 ? -15.613 6.064 11.242 1.00 90.00 85 VAL A CA 1
ATOM 620 C C . VAL A 1 85 ? -14.854 6.185 9.932 1.00 90.00 85 VAL A C 1
ATOM 622 O O . VAL A 1 85 ? -15.346 5.808 8.864 1.00 90.00 85 VAL A O 1
ATOM 625 N N . PHE A 1 86 ? -13.632 6.698 10.016 1.00 92.31 86 PHE A N 1
ATOM 626 C CA . PHE A 1 86 ? -12.704 6.691 8.898 1.00 92.31 86 PHE A CA 1
ATOM 627 C C . PHE A 1 86 ? -12.175 5.276 8.670 1.00 92.31 86 PHE A C 1
ATOM 629 O O . PHE A 1 86 ? -11.981 4.486 9.597 1.00 92.31 86 PHE A O 1
ATOM 636 N N . LYS A 1 87 ? -11.965 4.944 7.402 1.00 90.94 87 LYS A N 1
ATOM 637 C CA . LYS A 1 87 ? -11.575 3.617 6.934 1.00 90.94 87 LYS A CA 1
ATOM 638 C C . LYS A 1 87 ? -10.457 3.791 5.917 1.00 90.94 87 LYS A C 1
ATOM 640 O O . LYS A 1 87 ? -10.634 4.522 4.947 1.00 90.94 87 LYS A O 1
ATOM 645 N N . LEU A 1 88 ? -9.326 3.127 6.141 1.00 92.56 88 LEU A N 1
ATOM 646 C CA . LEU A 1 88 ? -8.151 3.218 5.276 1.00 92.56 88 LEU A CA 1
ATOM 647 C C . LEU A 1 88 ? -7.966 1.929 4.482 1.00 92.56 88 LEU A C 1
ATOM 649 O O . LEU A 1 88 ? -8.159 0.843 5.019 1.00 92.56 88 LEU A O 1
ATOM 653 N N . ARG A 1 89 ? -7.565 2.049 3.220 1.00 95.25 89 ARG A N 1
ATOM 654 C CA . ARG A 1 89 ? -7.008 0.956 2.418 1.00 95.25 89 ARG A CA 1
ATOM 655 C C . ARG A 1 89 ? -5.605 1.360 2.012 1.00 95.25 89 ARG A C 1
ATOM 657 O O . ARG A 1 89 ? -5.380 2.533 1.729 1.00 95.25 89 ARG A O 1
ATOM 664 N N . VAL A 1 90 ? -4.679 0.411 1.996 1.00 96.81 90 VAL A N 1
ATOM 665 C CA . VAL A 1 90 ? -3.300 0.675 1.577 1.00 96.81 90 VAL A CA 1
ATOM 666 C C . VAL A 1 90 ? -2.864 -0.408 0.603 1.00 96.81 90 VAL A C 1
ATOM 668 O O . VAL A 1 90 ? -2.992 -1.593 0.898 1.00 96.81 90 VAL A O 1
ATOM 671 N N . GLY A 1 91 ? -2.338 0.005 -0.547 1.00 96.56 91 GLY A N 1
ATOM 672 C CA . GLY A 1 91 ? -1.684 -0.869 -1.515 1.00 96.56 91 GLY A CA 1
ATOM 673 C C . GLY A 1 91 ? -0.199 -0.549 -1.602 1.00 96.56 91 GLY A C 1
ATOM 674 O O . GLY A 1 91 ? 0.164 0.615 -1.763 1.00 96.56 91 GLY A O 1
ATOM 675 N N . VAL A 1 92 ? 0.661 -1.562 -1.510 1.00 96.38 92 VAL A N 1
ATOM 676 C CA . VAL A 1 92 ? 2.116 -1.395 -1.649 1.00 96.38 92 VAL A CA 1
ATOM 677 C C . VAL A 1 92 ? 2.636 -2.332 -2.731 1.00 96.38 92 VAL A C 1
ATOM 679 O O . VAL A 1 92 ? 2.233 -3.490 -2.818 1.00 96.38 92 VAL A O 1
ATOM 682 N N . ASN A 1 93 ? 3.542 -1.822 -3.562 1.00 95.31 93 ASN A N 1
ATOM 683 C CA . ASN A 1 93 ? 4.252 -2.613 -4.555 1.00 95.31 93 ASN A CA 1
ATOM 684 C C . ASN A 1 93 ? 5.709 -2.154 -4.684 1.00 95.31 93 ASN A C 1
ATOM 686 O O . ASN A 1 93 ? 6.046 -1.022 -4.334 1.00 95.31 93 ASN A O 1
ATOM 690 N N . THR A 1 94 ? 6.562 -3.026 -5.215 1.00 93.12 94 THR A N 1
ATOM 691 C CA . THR A 1 94 ? 7.989 -2.768 -5.435 1.00 93.12 94 THR A CA 1
ATOM 692 C C . THR A 1 94 ? 8.396 -3.104 -6.859 1.00 93.12 94 THR A C 1
ATOM 694 O O . THR A 1 94 ? 8.188 -4.226 -7.323 1.00 93.12 94 THR A O 1
ATOM 697 N N . GLY A 1 95 ? 9.072 -2.176 -7.523 1.00 91.25 95 GLY A N 1
ATOM 698 C CA . GLY A 1 95 ? 9.510 -2.353 -8.897 1.00 91.25 95 GLY A CA 1
ATOM 699 C C . GLY A 1 95 ? 10.185 -1.100 -9.448 1.00 91.25 95 GLY A C 1
ATOM 700 O O . GLY A 1 95 ? 10.298 -0.098 -8.741 1.00 91.25 95 GLY A O 1
ATOM 701 N N . PRO A 1 96 ? 10.659 -1.158 -10.700 1.00 90.50 96 PRO A N 1
ATOM 702 C CA . PRO A 1 96 ? 11.233 0.000 -11.368 1.00 90.50 96 PRO A CA 1
ATOM 703 C C . PRO A 1 96 ? 10.166 1.080 -11.592 1.00 90.50 96 PRO A C 1
ATOM 705 O O . PRO A 1 96 ? 9.019 0.781 -11.938 1.00 90.50 96 PRO A O 1
ATOM 708 N N . VAL A 1 97 ? 1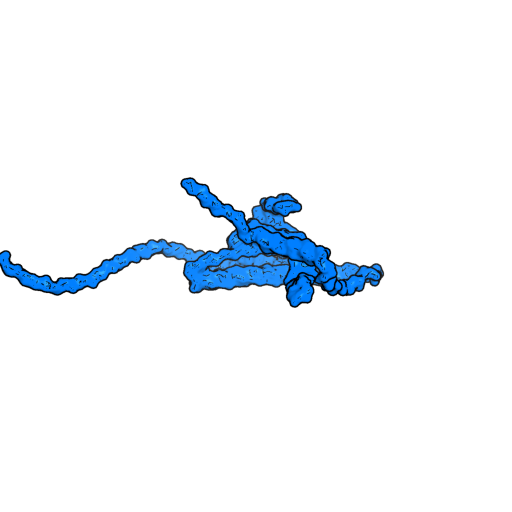0.568 2.335 -11.409 1.00 92.06 97 VAL A N 1
ATOM 709 C CA . VAL A 1 97 ? 9.743 3.528 -11.620 1.00 92.06 97 VAL A CA 1
ATOM 710 C C . VAL A 1 97 ? 10.560 4.597 -12.334 1.00 92.06 97 VAL A C 1
ATOM 712 O O . VAL A 1 97 ? 11.789 4.602 -12.261 1.00 92.06 97 VAL A O 1
ATOM 715 N N . VAL A 1 98 ? 9.867 5.496 -13.018 1.00 90.06 98 VAL A N 1
ATOM 716 C CA . VAL A 1 98 ? 10.431 6.703 -13.621 1.00 90.06 98 VAL A CA 1
ATOM 717 C C . VAL A 1 98 ? 9.959 7.882 -12.788 1.00 90.06 98 VAL A C 1
ATOM 719 O O . VAL A 1 98 ? 8.772 7.989 -12.505 1.00 90.06 98 VAL A O 1
ATOM 722 N N . ALA A 1 99 ? 10.872 8.759 -12.398 1.00 90.56 99 ALA A N 1
ATOM 723 C CA . ALA A 1 99 ? 10.552 9.986 -11.686 1.00 90.56 99 ALA A CA 1
ATOM 724 C C . ALA A 1 99 ? 11.009 11.188 -12.507 1.00 90.56 99 ALA A C 1
ATOM 726 O O . ALA A 1 99 ? 12.034 11.110 -13.189 1.00 90.56 99 ALA A O 1
ATOM 727 N N . GLY A 1 100 ? 10.280 12.295 -12.433 1.00 89.69 100 GLY A N 1
ATOM 728 C CA . GLY A 1 100 ? 10.627 13.487 -13.194 1.00 89.69 100 GLY A CA 1
ATOM 729 C C . GLY A 1 100 ? 9.852 14.720 -12.766 1.00 89.69 100 GLY A C 1
ATOM 730 O O . GLY A 1 100 ? 9.007 14.676 -11.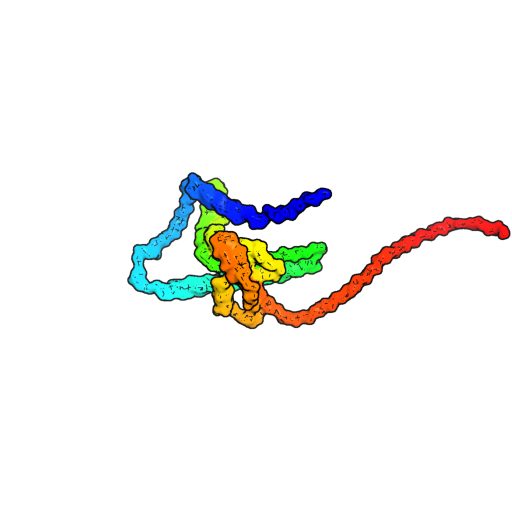875 1.00 89.69 100 GLY A O 1
ATOM 731 N N . ILE A 1 101 ? 10.174 15.832 -13.417 1.00 91.19 101 ILE A N 1
ATOM 732 C CA . ILE A 1 101 ? 9.486 17.107 -13.253 1.00 91.19 101 ILE A CA 1
ATOM 733 C C . ILE A 1 101 ? 8.624 17.330 -14.495 1.00 91.19 101 ILE A C 1
ATOM 735 O O . ILE A 1 101 ? 9.123 17.242 -15.614 1.00 91.19 101 ILE A O 1
ATOM 739 N N . ILE A 1 102 ? 7.344 17.633 -14.301 1.00 85.62 102 ILE A N 1
ATOM 740 C CA . ILE A 1 102 ? 6.422 18.040 -15.362 1.00 85.62 102 ILE A CA 1
ATOM 741 C C . ILE A 1 102 ? 6.163 19.540 -15.267 1.00 85.62 102 ILE A C 1
ATOM 743 O O . ILE A 1 102 ? 5.880 20.060 -14.189 1.00 85.62 102 ILE A O 1
ATOM 747 N N . GLY A 1 103 ? 6.155 20.204 -16.422 1.00 80.62 103 GLY A N 1
ATOM 748 C CA . GLY A 1 103 ? 5.680 21.576 -16.579 1.00 80.62 103 GLY A CA 1
ATOM 749 C C . GLY A 1 103 ? 6.806 22.605 -16.592 1.00 80.62 103 GLY A C 1
ATOM 750 O O . GLY A 1 103 ? 7.655 22.633 -15.707 1.00 80.62 103 GLY A O 1
ATOM 751 N N . ALA A 1 104 ? 6.775 23.493 -17.588 1.00 78.81 104 ALA A N 1
ATOM 752 C CA . ALA A 1 104 ? 7.793 24.527 -17.770 1.00 78.81 104 ALA A CA 1
ATOM 753 C C . ALA A 1 104 ? 7.599 25.738 -16.840 1.00 78.81 104 ALA A C 1
ATOM 755 O O . ALA A 1 104 ? 8.553 26.261 -16.276 1.00 78.81 104 ALA A O 1
ATOM 756 N N . GLN A 1 105 ? 6.353 26.187 -16.654 1.00 87.19 105 GLN A N 1
ATOM 757 C CA . GLN A 1 105 ? 6.042 27.392 -15.864 1.00 87.19 105 GLN A CA 1
ATOM 758 C C . GLN A 1 105 ? 5.809 27.099 -14.376 1.00 87.19 105 GLN A C 1
ATOM 760 O O . GLN A 1 105 ? 6.002 27.959 -13.520 1.00 87.19 105 GLN A O 1
ATOM 765 N N . ARG A 1 106 ? 5.356 25.884 -14.058 1.00 85.56 106 ARG A N 1
ATOM 766 C CA . ARG A 1 106 ? 5.138 25.410 -12.689 1.00 85.56 106 ARG A CA 1
ATOM 767 C C . ARG A 1 106 ? 5.631 23.969 -12.622 1.00 85.56 106 ARG A C 1
ATOM 769 O O . ARG A 1 106 ? 4.868 23.084 -12.994 1.00 85.56 106 ARG A O 1
ATOM 776 N N . PRO A 1 107 ? 6.898 23.743 -12.243 1.00 86.38 107 PRO A N 1
ATOM 777 C CA . PRO A 1 107 ? 7.449 22.400 -12.179 1.00 86.38 107 PRO A CA 1
ATOM 778 C C . PRO A 1 107 ? 6.774 21.597 -11.060 1.00 86.38 107 PRO A C 1
ATOM 780 O O . PRO A 1 107 ? 6.745 22.030 -9.907 1.00 86.38 107 PRO A O 1
ATOM 783 N N . PHE A 1 108 ? 6.259 20.417 -11.398 1.00 87.44 108 PHE A N 1
ATOM 784 C CA . PHE A 1 108 ? 5.677 19.450 -10.465 1.00 87.44 108 PHE A CA 1
ATOM 785 C C . PHE A 1 108 ? 6.469 18.146 -10.512 1.00 87.44 108 PHE A C 1
ATOM 787 O O . PHE A 1 108 ? 6.661 17.586 -11.586 1.00 87.44 108 PHE A O 1
ATOM 794 N N . TYR A 1 109 ? 6.921 17.657 -9.358 1.00 93.56 109 TYR A N 1
ATOM 795 C CA . TYR A 1 109 ? 7.556 16.345 -9.266 1.00 93.56 109 TYR A CA 1
ATOM 796 C C . TYR A 1 109 ? 6.499 15.247 -9.211 1.00 93.56 109 TYR A C 1
ATOM 798 O O . TYR A 1 109 ? 5.575 15.329 -8.399 1.00 93.56 109 TYR A O 1
ATOM 806 N N . ASP A 1 110 ? 6.659 14.220 -10.038 1.00 91.19 110 ASP A N 1
ATOM 807 C CA . ASP A 1 110 ? 5.759 13.071 -10.058 1.00 91.19 110 ASP A CA 1
ATOM 808 C C . ASP A 1 110 ? 6.501 11.793 -10.509 1.00 91.19 110 ASP A C 1
ATOM 810 O O . ASP A 1 110 ? 7.637 11.835 -11.004 1.00 91.19 110 ASP A O 1
ATOM 814 N N . ILE A 1 111 ? 5.889 10.642 -10.223 1.00 90.88 111 ILE A N 1
ATOM 815 C CA . ILE A 1 111 ? 6.438 9.303 -10.440 1.00 90.88 111 ILE A CA 1
ATOM 816 C C . ILE A 1 111 ? 5.474 8.451 -11.271 1.00 90.88 111 ILE A C 1
ATOM 818 O O . ILE A 1 111 ? 4.275 8.381 -11.011 1.00 90.88 111 ILE A O 1
ATOM 822 N N . TRP A 1 112 ? 6.012 7.722 -12.245 1.00 89.38 112 TRP A N 1
ATOM 823 C CA . TRP A 1 112 ? 5.241 6.880 -13.158 1.00 89.38 112 TRP A CA 1
ATOM 824 C C . TRP A 1 112 ? 5.869 5.506 -13.329 1.00 89.38 112 TRP A C 1
ATOM 826 O O . TRP A 1 112 ? 7.045 5.267 -13.052 1.00 89.38 112 TRP A O 1
ATOM 836 N N . GLY A 1 113 ? 5.062 4.581 -13.831 1.00 89.75 113 GLY A N 1
ATOM 837 C CA . GLY A 1 113 ? 5.505 3.247 -14.197 1.00 89.75 113 GLY A CA 1
ATOM 838 C C . GLY A 1 113 ? 4.480 2.184 -13.851 1.00 89.75 113 GLY A C 1
ATOM 839 O O . GLY A 1 113 ? 3.509 2.406 -13.126 1.00 89.75 113 GLY A O 1
ATOM 840 N N . ASP A 1 114 ? 4.733 0.986 -14.361 1.00 90.62 114 ASP A N 1
ATOM 841 C CA . ASP A 1 114 ? 3.880 -0.175 -14.129 1.00 90.62 114 ASP A CA 1
ATOM 842 C C . ASP A 1 114 ? 3.780 -0.530 -12.635 1.00 90.62 114 ASP A C 1
ATOM 844 O O . ASP A 1 114 ? 2.708 -0.879 -12.146 1.00 90.62 114 ASP A O 1
ATOM 848 N N . CYS A 1 115 ? 4.864 -0.325 -11.877 1.00 92.31 115 CYS A N 1
ATOM 849 C CA . CYS A 1 115 ? 4.871 -0.527 -10.430 1.00 92.31 115 CYS A CA 1
ATOM 850 C C . CYS A 1 115 ? 3.827 0.345 -9.708 1.00 92.31 115 CYS A C 1
ATOM 852 O O . CYS A 1 115 ? 3.114 -0.162 -8.839 1.00 92.31 115 CYS A O 1
ATOM 854 N N . VAL A 1 116 ? 3.706 1.626 -10.084 1.00 92.88 116 VAL A N 1
ATOM 855 C CA . VAL A 1 116 ? 2.746 2.578 -9.492 1.00 92.88 116 VAL A CA 1
ATOM 856 C C . VAL A 1 116 ? 1.313 2.193 -9.860 1.00 92.88 116 VAL A C 1
ATOM 858 O O . VAL A 1 116 ? 0.424 2.205 -9.008 1.00 92.88 116 VAL A O 1
ATOM 861 N N . ASN A 1 117 ? 1.094 1.761 -11.107 1.00 92.94 117 ASN A N 1
ATOM 862 C CA . ASN A 1 117 ? -0.205 1.251 -11.542 1.00 92.94 117 ASN A CA 1
ATOM 863 C C . ASN A 1 117 ? -0.623 0.032 -10.710 1.00 92.94 117 ASN A C 1
ATOM 865 O O . ASN A 1 117 ? -1.735 0.012 -10.187 1.00 92.94 117 ASN A O 1
ATOM 869 N N . ILE A 1 118 ? 0.259 -0.957 -10.539 1.00 93.94 118 ILE A N 1
ATOM 870 C CA . ILE A 1 118 ? -0.020 -2.147 -9.723 1.00 93.94 118 ILE A CA 1
ATOM 871 C C . ILE A 1 118 ? -0.295 -1.756 -8.264 1.00 93.94 118 ILE A C 1
ATOM 873 O O . ILE A 1 118 ? -1.284 -2.225 -7.706 1.00 93.94 118 ILE A O 1
ATOM 877 N N . ALA A 1 119 ? 0.499 -0.861 -7.663 1.00 94.75 119 ALA A N 1
ATOM 878 C CA . ALA A 1 119 ? 0.270 -0.384 -6.294 1.00 94.75 119 ALA A CA 1
ATOM 879 C C . ALA A 1 119 ? -1.123 0.248 -6.128 1.00 94.75 119 ALA A C 1
ATOM 881 O O . ALA A 1 119 ? -1.866 -0.106 -5.212 1.00 94.75 119 ALA A O 1
ATOM 882 N N . SER A 1 120 ? -1.523 1.105 -7.072 1.00 94.50 120 SER A N 1
ATOM 883 C CA . SER A 1 120 ? -2.859 1.713 -7.095 1.00 94.50 120 SER A CA 1
ATOM 884 C C . SER A 1 120 ? -3.977 0.666 -7.227 1.00 94.50 120 SER A C 1
ATOM 886 O O . SER A 1 120 ? -5.049 0.805 -6.625 1.00 94.50 120 SER A O 1
ATOM 888 N N . ARG A 1 121 ? -3.736 -0.432 -7.960 1.00 94.12 121 ARG A N 1
ATOM 889 C CA . ARG A 1 121 ? -4.671 -1.570 -8.017 1.00 94.12 121 ARG A CA 1
ATOM 890 C C . ARG A 1 121 ? -4.715 -2.346 -6.709 1.00 94.12 121 ARG A C 1
ATOM 892 O O . ARG A 1 121 ? -5.812 -2.716 -6.303 1.00 94.12 121 ARG A O 1
ATOM 899 N N . MET A 1 122 ? -3.583 -2.552 -6.039 1.00 95.56 122 MET A N 1
ATOM 900 C CA . MET A 1 122 ? -3.555 -3.200 -4.723 1.00 95.56 122 MET A CA 1
ATOM 901 C C . MET A 1 122 ? -4.354 -2.403 -3.687 1.00 95.56 122 MET A C 1
ATOM 903 O O . MET A 1 122 ? -5.036 -2.997 -2.861 1.00 95.56 122 MET A O 1
ATOM 907 N N . GLU A 1 123 ? -4.336 -1.071 -3.764 1.00 95.75 123 GLU A N 1
ATOM 908 C CA . GLU A 1 123 ? -5.156 -0.213 -2.903 1.00 95.75 123 GLU A CA 1
ATOM 909 C C . GLU A 1 123 ? -6.646 -0.281 -3.282 1.00 95.75 123 GLU A C 1
ATOM 911 O O . GLU A 1 123 ? -7.511 -0.482 -2.427 1.00 95.75 123 GLU A O 1
ATOM 916 N N . SER A 1 124 ? -6.956 -0.128 -4.575 1.00 93.88 124 SER A N 1
ATOM 917 C CA . SER A 1 124 ? -8.341 -0.061 -5.065 1.00 93.88 124 SER A CA 1
ATOM 918 C C . SER A 1 124 ? -9.094 -1.384 -4.915 1.00 93.88 124 SER A C 1
ATOM 920 O O . SER A 1 124 ? -10.288 -1.376 -4.628 1.00 93.88 124 SER A O 1
ATOM 922 N N . LEU A 1 125 ? -8.406 -2.511 -5.115 1.00 93.00 125 LEU A N 1
ATOM 923 C CA . LEU A 1 125 ? -8.942 -3.869 -4.950 1.00 93.00 125 LEU A CA 1
ATOM 924 C C . LEU A 1 125 ? -8.737 -4.398 -3.520 1.00 93.00 125 LEU A C 1
ATOM 926 O O . LEU A 1 125 ? -9.100 -5.541 -3.228 1.00 93.00 125 LEU A O 1
ATOM 930 N N . GLY A 1 126 ? -8.129 -3.584 -2.654 1.00 91.88 126 GLY A N 1
ATOM 931 C CA . GLY A 1 126 ? -7.777 -3.915 -1.285 1.00 91.88 126 GLY A CA 1
ATOM 932 C C . GLY A 1 126 ? -8.961 -3.975 -0.333 1.00 91.88 126 GLY A C 1
ATOM 933 O O . GLY A 1 126 ? -10.016 -3.378 -0.555 1.00 91.88 126 GLY A O 1
ATOM 934 N N . GLU A 1 127 ? -8.762 -4.683 0.772 1.00 93.75 127 GLU A N 1
ATOM 935 C CA . GLU A 1 127 ? -9.720 -4.720 1.871 1.00 93.75 127 GLU A CA 1
ATOM 936 C C . GLU A 1 127 ? -9.498 -3.558 2.835 1.00 93.75 127 GLU A C 1
ATOM 938 O O . GLU A 1 127 ? -8.378 -3.111 3.088 1.00 93.75 127 GLU A O 1
ATOM 943 N N . VAL A 1 128 ? -10.600 -3.037 3.369 1.00 94.00 128 VAL A N 1
ATOM 944 C CA . VAL A 1 128 ? -10.561 -1.938 4.332 1.00 94.00 128 VAL A CA 1
ATOM 945 C C . VAL A 1 128 ? -9.866 -2.385 5.615 1.00 94.00 128 VAL A C 1
ATOM 947 O O . VAL A 1 128 ? -10.203 -3.417 6.181 1.00 94.00 128 VAL A O 1
ATOM 950 N N . GLY A 1 129 ? -8.946 -1.558 6.104 1.00 92.44 129 GLY A N 1
ATOM 951 C CA . GLY A 1 129 ? -8.182 -1.794 7.324 1.00 92.44 129 GLY A CA 1
ATOM 952 C C . GLY A 1 129 ? -6.988 -2.727 7.136 1.00 92.44 129 GLY A C 1
ATOM 953 O O . GLY A 1 1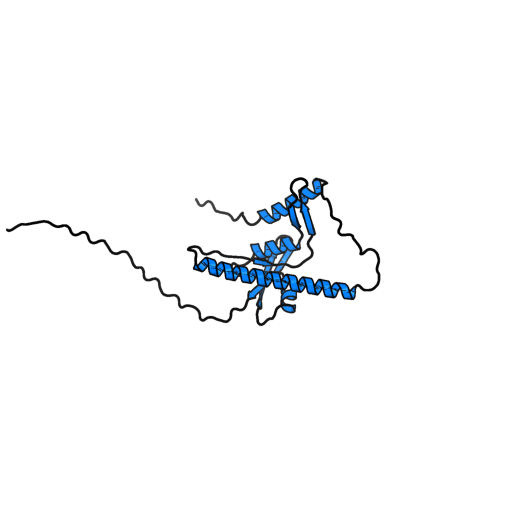29 ? -6.333 -3.037 8.123 1.00 92.44 129 GLY A O 1
ATOM 954 N N . ARG A 1 130 ? -6.699 -3.159 5.903 1.00 94.38 130 ARG A N 1
ATOM 955 C CA . ARG A 1 130 ? -5.588 -4.060 5.576 1.00 94.38 130 ARG A CA 1
ATOM 956 C C . ARG A 1 130 ? -4.599 -3.382 4.631 1.00 94.38 130 ARG A C 1
ATOM 958 O O . ARG A 1 130 ? -4.962 -2.489 3.858 1.00 94.38 130 ARG A O 1
ATOM 965 N N . ILE A 1 131 ? -3.344 -3.824 4.693 1.00 96.69 131 ILE A N 1
ATOM 966 C CA . ILE A 1 131 ? -2.315 -3.482 3.707 1.00 96.69 131 ILE A CA 1
ATOM 967 C C . ILE A 1 131 ? -2.242 -4.633 2.713 1.00 96.69 131 ILE A C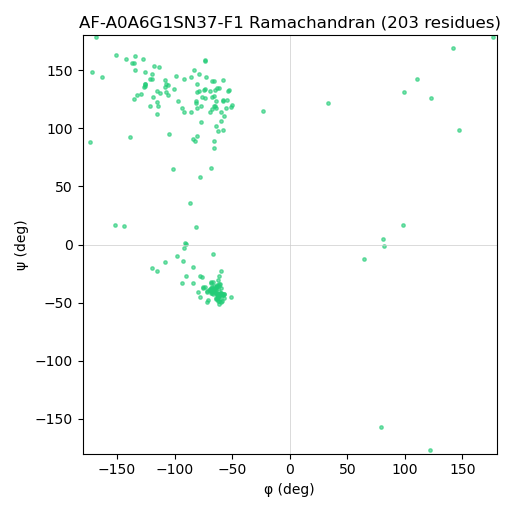 1
ATOM 969 O O . ILE A 1 131 ? -1.996 -5.768 3.114 1.00 96.69 131 ILE A O 1
ATOM 973 N N . GLN A 1 132 ? -2.432 -4.350 1.429 1.00 97.25 132 GLN A N 1
ATOM 974 C CA . GLN A 1 132 ? -2.336 -5.350 0.374 1.00 97.25 132 GLN A CA 1
ATOM 975 C C . GLN A 1 132 ? -1.071 -5.174 -0.460 1.00 97.25 132 GLN A C 1
ATOM 977 O O . GLN A 1 132 ? -0.714 -4.058 -0.846 1.00 97.25 132 GLN A O 1
ATOM 982 N N . VAL A 1 133 ? -0.433 -6.298 -0.786 1.00 96.94 133 VAL A N 1
ATOM 983 C CA . VAL A 1 133 ? 0.783 -6.350 -1.597 1.00 96.94 133 VAL A CA 1
ATOM 984 C C . VAL A 1 133 ? 0.724 -7.446 -2.660 1.00 96.94 133 VAL A C 1
ATOM 986 O O . VAL A 1 133 ? 0.001 -8.439 -2.531 1.00 96.94 133 VAL A O 1
ATOM 989 N N . GLU A 1 134 ? 1.509 -7.260 -3.718 1.00 95.50 134 GLU A N 1
ATOM 990 C CA . GLU A 1 134 ? 1.760 -8.271 -4.749 1.00 95.50 134 GLU A CA 1
ATOM 991 C C . GLU A 1 134 ? 2.690 -9.381 -4.221 1.00 95.50 134 GLU A C 1
ATOM 993 O O . GLU A 1 134 ? 3.471 -9.168 -3.288 1.00 95.50 134 GLU A O 1
ATOM 998 N N . GLU A 1 135 ? 2.651 -10.561 -4.844 1.00 95.12 135 GLU A N 1
ATOM 999 C CA . GLU A 1 135 ? 3.506 -11.705 -4.510 1.00 95.12 135 GLU A CA 1
ATOM 1000 C C . GLU A 1 135 ? 4.999 -11.358 -4.442 1.00 95.12 135 GLU A C 1
ATOM 1002 O O . GLU A 1 135 ? 5.679 -11.763 -3.493 1.00 95.12 135 GLU A O 1
ATOM 1007 N N . ARG A 1 136 ? 5.530 -10.599 -5.409 1.00 93.38 136 ARG A N 1
ATOM 1008 C CA . ARG A 1 136 ? 6.949 -10.220 -5.396 1.00 93.38 136 ARG A CA 1
ATOM 1009 C C . ARG A 1 136 ? 7.312 -9.414 -4.150 1.00 93.38 136 ARG A C 1
ATOM 1011 O O . ARG A 1 136 ? 8.319 -9.699 -3.503 1.00 93.38 136 ARG A O 1
ATOM 1018 N N . THR A 1 137 ? 6.497 -8.419 -3.809 1.00 94.75 137 THR A N 1
ATOM 1019 C CA . THR A 1 137 ? 6.710 -7.586 -2.621 1.00 94.75 137 THR A CA 1
ATOM 1020 C C . THR A 1 137 ? 6.546 -8.400 -1.341 1.00 94.75 137 THR A C 1
ATOM 1022 O O . THR A 1 137 ? 7.357 -8.249 -0.432 1.00 94.75 137 THR A O 1
ATOM 1025 N N . ALA A 1 138 ? 5.574 -9.315 -1.281 1.00 94.94 138 ALA A N 1
ATOM 1026 C CA . ALA A 1 138 ? 5.381 -10.204 -0.134 1.00 94.94 138 ALA A CA 1
ATOM 1027 C C . ALA A 1 138 ? 6.621 -11.063 0.158 1.00 94.94 138 ALA A C 1
ATOM 1029 O O . ALA A 1 138 ? 7.019 -11.191 1.314 1.00 94.94 138 ALA A O 1
ATOM 1030 N N . LYS A 1 139 ? 7.268 -11.607 -0.882 1.00 93.56 139 LYS A N 1
ATOM 1031 C CA . LYS A 1 139 ? 8.513 -12.383 -0.738 1.00 93.56 139 LYS A CA 1
ATOM 1032 C C . LYS A 1 139 ? 9.645 -11.535 -0.158 1.00 93.56 139 LYS A C 1
ATOM 1034 O O . LYS A 1 139 ? 10.291 -11.953 0.796 1.00 93.56 139 LYS A O 1
ATOM 1039 N N . LEU A 1 140 ? 9.828 -10.317 -0.670 1.00 92.38 140 LEU A N 1
ATOM 1040 C CA . LEU A 1 140 ? 10.838 -9.392 -0.144 1.00 92.38 140 LEU A CA 1
ATOM 1041 C C . LEU A 1 140 ? 10.574 -9.023 1.318 1.00 92.38 140 LEU A C 1
ATOM 1043 O O . LEU A 1 140 ? 11.514 -8.967 2.107 1.00 92.38 140 LEU A O 1
ATOM 1047 N N . LEU A 1 141 ? 9.308 -8.806 1.679 1.00 92.62 141 LEU A N 1
ATOM 1048 C CA . LEU A 1 141 ? 8.900 -8.542 3.057 1.00 92.62 141 LEU A CA 1
ATOM 1049 C C . LEU A 1 141 ? 9.174 -9.735 3.971 1.00 92.62 141 LEU A C 1
ATOM 1051 O O . LEU A 1 141 ? 9.675 -9.536 5.072 1.00 92.62 141 LEU A O 1
ATOM 1055 N N . ALA A 1 142 ? 8.900 -10.958 3.520 1.00 91.44 142 ALA A N 1
ATOM 1056 C CA . ALA A 1 142 ? 9.189 -12.166 4.289 1.00 91.44 142 ALA A CA 1
ATOM 1057 C C . ALA A 1 142 ? 10.694 -12.341 4.566 1.00 91.44 142 ALA A C 1
ATOM 1059 O O . ALA A 1 142 ? 11.068 -12.874 5.606 1.00 91.44 142 ALA A O 1
ATOM 1060 N N . GLU A 1 143 ? 11.557 -11.865 3.665 1.00 89.75 143 GLU A N 1
ATOM 1061 C CA . GLU A 1 143 ? 13.011 -11.888 3.856 1.00 89.75 143 GLU A CA 1
ATOM 1062 C C . GLU A 1 143 ? 13.536 -10.790 4.793 1.00 89.75 143 GLU A C 1
ATOM 1064 O O . GLU A 1 143 ? 14.627 -10.946 5.341 1.00 89.75 143 GLU A O 1
ATOM 1069 N N . CYS A 1 144 ? 12.844 -9.650 4.913 1.00 88.06 144 CYS A N 1
ATOM 1070 C CA . CYS A 1 144 ? 13.383 -8.466 5.594 1.00 88.06 144 CYS A CA 1
ATOM 1071 C C . CYS A 1 144 ? 12.642 -8.059 6.875 1.00 88.06 144 CYS A C 1
ATOM 1073 O O . CYS A 1 144 ? 13.232 -7.385 7.719 1.00 88.06 144 CYS A O 1
ATOM 1075 N N . LEU A 1 145 ? 11.377 -8.449 7.043 1.00 86.19 145 LEU A N 1
ATOM 1076 C CA . LEU A 1 145 ? 10.603 -8.178 8.250 1.00 86.19 145 LEU A CA 1
ATOM 1077 C C . LEU A 1 145 ? 10.715 -9.323 9.254 1.00 86.19 145 LEU A C 1
ATOM 1079 O O . LEU A 1 145 ? 10.667 -10.502 8.909 1.00 86.19 145 LEU A O 1
ATOM 1083 N N . CYS A 1 146 ? 10.763 -8.963 10.535 1.00 84.56 146 CYS A N 1
ATOM 1084 C CA . CYS A 1 146 ? 10.650 -9.934 11.613 1.00 84.56 146 CYS A CA 1
ATOM 1085 C C . CYS A 1 146 ? 9.253 -10.562 11.597 1.00 84.56 146 CYS A C 1
ATOM 1087 O O . CYS A 1 146 ? 8.252 -9.868 11.810 1.00 84.56 146 CYS A O 1
ATOM 1089 N N . SER A 1 147 ? 9.199 -11.884 11.419 1.00 84.75 147 SER A N 1
ATOM 1090 C CA . SER A 1 147 ? 7.947 -12.650 11.452 1.00 84.75 147 SER A CA 1
ATOM 1091 C C . SER A 1 147 ? 7.212 -12.516 12.786 1.00 84.75 147 SER A C 1
ATOM 1093 O O . SER A 1 147 ? 6.007 -12.696 12.828 1.00 84.75 147 SER A O 1
ATOM 1095 N N . GLU A 1 148 ? 7.895 -12.179 13.882 1.00 83.94 148 GLU A N 1
ATOM 1096 C CA . GLU A 1 148 ? 7.266 -11.920 15.184 1.00 83.94 148 GLU A CA 1
ATOM 1097 C C . GLU A 1 148 ? 6.417 -10.643 15.198 1.00 83.94 148 GLU A C 1
ATOM 1099 O O . GLU A 1 148 ? 5.384 -10.598 15.866 1.00 83.94 148 GLU A O 1
ATOM 1104 N N . THR A 1 149 ? 6.815 -9.631 14.424 1.00 86.75 149 THR A N 1
ATOM 1105 C CA . THR A 1 149 ? 6.184 -8.304 14.413 1.00 86.75 149 THR A CA 1
ATOM 1106 C C . THR A 1 149 ? 5.121 -8.181 13.329 1.00 86.75 149 THR A C 1
ATOM 1108 O O . THR A 1 149 ? 4.126 -7.481 13.521 1.00 86.75 149 THR A O 1
ATOM 1111 N N . TYR A 1 150 ? 5.312 -8.851 12.192 1.00 91.94 150 TYR A N 1
ATOM 1112 C CA . TYR A 1 150 ? 4.414 -8.764 11.042 1.00 91.94 150 TYR A CA 1
ATOM 1113 C C . TYR A 1 150 ? 3.953 -10.149 10.593 1.00 91.94 150 TYR A C 1
ATOM 1115 O O . TYR A 1 150 ? 4.742 -11.086 10.493 1.00 91.94 150 TYR A O 1
ATOM 1123 N N . ALA A 1 151 ? 2.660 -10.265 10.309 1.00 93.19 151 ALA A N 1
ATOM 1124 C CA . ALA A 1 151 ? 2.060 -11.418 9.661 1.00 93.19 151 ALA A CA 1
ATOM 1125 C C . ALA A 1 151 ? 1.840 -11.101 8.179 1.00 93.19 151 ALA A C 1
ATOM 1127 O O . ALA A 1 151 ? 1.339 -10.031 7.835 1.00 93.19 151 ALA A O 1
ATOM 1128 N N . ILE A 1 152 ? 2.223 -12.042 7.318 1.00 94.56 152 ILE A N 1
ATOM 1129 C CA . ILE A 1 152 ? 1.973 -11.977 5.881 1.00 94.56 152 ILE A CA 1
ATOM 1130 C C . ILE A 1 152 ? 1.033 -13.131 5.544 1.00 94.56 152 ILE A C 1
ATOM 1132 O O . ILE A 1 152 ? 1.411 -14.296 5.658 1.00 94.56 152 ILE A O 1
ATOM 1136 N N . GLU A 1 153 ? -0.195 -12.807 5.161 1.00 95.06 153 GLU A N 1
ATOM 1137 C CA . GLU A 1 153 ? -1.249 -13.778 4.871 1.00 95.06 153 GLU A CA 1
ATOM 1138 C C . GLU A 1 153 ? -1.519 -13.821 3.369 1.00 95.06 153 GLU A C 1
ATOM 1140 O O . GLU A 1 153 ? -1.617 -12.788 2.710 1.00 95.06 153 GLU A O 1
ATOM 1145 N N . LYS A 1 154 ? -1.647 -15.017 2.794 1.00 95.88 154 LYS A N 1
ATOM 1146 C CA . LYS A 1 154 ? -2.001 -15.155 1.380 1.00 95.88 154 LYS A CA 1
ATOM 1147 C C . LYS A 1 154 ? -3.496 -14.898 1.203 1.00 95.88 154 LYS A C 1
ATOM 1149 O O . LYS A 1 154 ? -4.305 -15.664 1.710 1.00 95.88 154 LYS A O 1
ATOM 1154 N N . ARG A 1 155 ? -3.853 -13.885 0.410 1.00 93.88 155 ARG A N 1
ATOM 1155 C CA . ARG A 1 155 ? -5.249 -13.591 0.048 1.00 93.88 155 ARG A CA 1
ATOM 1156 C C . ARG A 1 155 ? -5.755 -14.537 -1.039 1.00 93.88 155 ARG A C 1
ATOM 1158 O O . ARG A 1 155 ? -6.860 -15.058 -0.957 1.00 93.88 155 ARG A O 1
ATOM 1165 N N . GLY A 1 156 ? -4.936 -14.747 -2.069 1.00 93.00 156 GLY A N 1
ATOM 1166 C CA . GLY A 1 156 ? -5.308 -15.503 -3.266 1.00 93.00 156 GLY A CA 1
ATOM 1167 C C . GLY A 1 156 ? -5.178 -14.687 -4.557 1.00 93.00 156 GLY A C 1
ATOM 1168 O O . GLY A 1 156 ? -4.670 -13.559 -4.529 1.00 93.00 156 GLY A O 1
ATOM 1169 N N . PRO A 1 157 ? -5.565 -15.273 -5.703 1.00 93.25 157 PRO A N 1
ATOM 1170 C CA . PRO A 1 157 ? -5.513 -14.598 -6.991 1.00 93.25 157 PRO A CA 1
ATOM 1171 C C . PRO A 1 157 ? -6.620 -13.546 -7.108 1.00 93.25 157 PRO A C 1
ATOM 1173 O O . PRO A 1 157 ? -7.782 -13.820 -6.814 1.00 93.25 157 PRO A O 1
ATOM 1176 N N . ILE A 1 158 ? -6.261 -12.356 -7.581 1.00 93.50 158 ILE A N 1
ATOM 1177 C CA . ILE A 1 158 ? -7.199 -11.303 -7.973 1.00 93.50 158 ILE A CA 1
ATOM 1178 C C . ILE A 1 158 ? -6.979 -10.944 -9.438 1.00 93.50 158 ILE A C 1
ATOM 1180 O O . ILE A 1 158 ? -5.841 -10.918 -9.907 1.00 93.50 158 ILE A O 1
ATOM 1184 N N . ASP A 1 159 ? -8.055 -10.666 -10.167 1.00 90.75 159 ASP A N 1
ATOM 1185 C CA . ASP A 1 159 ? -7.936 -10.254 -11.561 1.00 90.75 159 ASP A CA 1
ATOM 1186 C C . ASP A 1 159 ? -7.613 -8.761 -11.645 1.00 90.75 159 ASP A C 1
ATOM 1188 O O . ASP A 1 159 ? -8.341 -7.905 -11.129 1.00 90.75 159 ASP A O 1
ATOM 1192 N N . VAL A 1 160 ? -6.487 -8.447 -12.277 1.00 87.56 160 VAL A N 1
ATOM 1193 C CA . VAL A 1 160 ? -6.029 -7.075 -12.456 1.00 87.56 160 VAL A CA 1
ATOM 1194 C C . VAL A 1 160 ? -6.030 -6.745 -13.936 1.00 87.56 160 VAL A C 1
ATOM 1196 O O . VAL A 1 160 ? -5.355 -7.376 -14.750 1.00 87.56 160 VAL A O 1
ATOM 1199 N N . LYS A 1 161 ? -6.775 -5.692 -14.284 1.00 83.06 161 LYS A N 1
ATOM 1200 C CA . LYS A 1 161 ? -6.934 -5.227 -15.664 1.00 83.06 161 LYS A CA 1
ATOM 1201 C C . LYS A 1 161 ? -5.576 -5.076 -16.361 1.00 83.06 161 LYS A C 1
ATOM 1203 O O . LYS A 1 161 ? -4.747 -4.276 -15.934 1.00 83.06 161 LYS A O 1
ATOM 1208 N N . GLY A 1 162 ? -5.386 -5.814 -17.454 1.00 83.56 162 GLY A N 1
ATOM 1209 C CA . GLY A 1 162 ? -4.168 -5.776 -18.274 1.00 83.56 162 GLY A CA 1
ATOM 1210 C C . GLY A 1 162 ? -2.995 -6.613 -17.748 1.00 83.56 162 GLY A C 1
ATOM 1211 O O . GLY A 1 162 ? -1.959 -6.658 -18.405 1.00 83.56 162 GLY A O 1
ATOM 1212 N N . LYS A 1 163 ? -3.144 -7.281 -16.597 1.00 84.12 163 LYS A N 1
ATOM 1213 C CA . LYS A 1 163 ? -2.153 -8.208 -16.021 1.00 84.12 163 LYS A CA 1
ATOM 1214 C C . LYS A 1 163 ? -2.687 -9.633 -15.845 1.00 84.12 163 LYS A C 1
ATOM 1216 O O . LYS A 1 163 ? -1.889 -10.561 -15.784 1.00 84.12 163 LYS A O 1
ATOM 1221 N N . GLY A 1 164 ? -4.009 -9.804 -15.809 1.00 89.94 164 GLY A N 1
ATOM 1222 C CA . GLY A 1 164 ? -4.659 -11.084 -15.533 1.00 89.94 164 GLY A CA 1
ATOM 1223 C C . GLY A 1 164 ? -4.669 -11.405 -14.038 1.00 89.94 164 GLY A C 1
ATOM 1224 O O . GLY A 1 164 ? -4.551 -10.512 -13.194 1.00 89.94 164 GLY A O 1
ATOM 1225 N N . GLY A 1 165 ? -4.795 -12.692 -13.709 1.00 91.25 165 GLY A N 1
ATOM 1226 C CA . GLY A 1 165 ? -4.806 -13.170 -12.329 1.00 91.25 165 GLY A CA 1
ATOM 1227 C C . GLY A 1 165 ? -3.449 -12.998 -11.645 1.00 91.25 165 GLY A C 1
ATOM 1228 O O . GLY A 1 165 ? -2.475 -13.641 -12.027 1.00 91.25 165 GLY A O 1
ATOM 1229 N N . MET A 1 166 ? -3.398 -12.172 -10.602 1.00 92.75 166 MET A N 1
ATOM 1230 C CA . MET A 1 166 ? -2.208 -11.956 -9.777 1.00 92.75 166 MET A CA 1
ATOM 1231 C C . MET A 1 166 ? -2.442 -12.433 -8.348 1.00 92.75 166 MET A C 1
ATOM 1233 O O . MET A 1 166 ? -3.446 -12.087 -7.724 1.00 92.75 166 MET A O 1
ATOM 1237 N N . VAL A 1 167 ? -1.504 -13.207 -7.804 1.00 95.75 167 VAL A N 1
ATOM 1238 C CA . VAL A 1 167 ? -1.557 -13.641 -6.405 1.00 95.75 167 VAL A CA 1
ATOM 1239 C C . VAL A 1 167 ? -1.193 -12.473 -5.496 1.00 95.75 167 VAL A C 1
ATOM 1241 O O . VAL A 1 167 ? -0.203 -11.773 -5.713 1.00 95.75 167 VAL A O 1
ATOM 1244 N N . THR A 1 168 ? -2.001 -12.273 -4.460 1.00 96.31 168 THR A N 1
ATOM 1245 C CA . THR A 1 168 ? -1.838 -11.166 -3.516 1.00 96.31 168 THR A CA 1
ATOM 1246 C C . THR A 1 168 ? -1.808 -11.636 -2.077 1.00 96.31 168 THR A C 1
ATOM 1248 O O . THR A 1 168 ? -2.242 -12.746 -1.742 1.00 96.31 168 THR A O 1
ATOM 1251 N N . TYR A 1 169 ? -1.257 -10.769 -1.236 1.00 97.44 169 TYR A N 1
ATOM 1252 C CA . TYR A 1 169 ? -1.028 -11.014 0.176 1.00 97.44 169 TYR A CA 1
ATOM 1253 C C . TYR A 1 169 ? -1.481 -9.810 0.997 1.00 97.44 169 TYR A C 1
ATOM 1255 O O . TYR A 1 169 ? -1.421 -8.670 0.530 1.00 97.44 169 TYR A O 1
ATOM 1263 N N . PHE A 1 170 ? -1.901 -10.074 2.227 1.00 97.00 170 PHE A N 1
ATOM 1264 C CA . PHE A 1 170 ? -2.114 -9.066 3.250 1.00 97.00 170 PHE A CA 1
ATOM 1265 C C . PHE A 1 170 ? -0.924 -8.997 4.191 1.00 97.00 170 PHE A C 1
ATOM 1267 O O . PHE A 1 170 ? -0.288 -10.009 4.480 1.00 97.00 170 PHE A O 1
ATOM 1274 N N . VAL A 1 171 ? -0.628 -7.787 4.651 1.00 95.38 171 VAL A N 1
ATOM 1275 C CA . VAL A 1 171 ? 0.422 -7.513 5.627 1.00 95.38 171 VAL A CA 1
ATOM 1276 C C . VAL A 1 171 ? -0.219 -6.842 6.825 1.00 95.38 171 VAL A C 1
ATOM 1278 O O . VAL A 1 171 ? -0.763 -5.744 6.711 1.00 95.38 171 VAL A O 1
ATOM 1281 N N . ASP A 1 172 ? -0.109 -7.484 7.979 1.00 92.19 172 ASP A N 1
ATOM 1282 C CA . ASP A 1 172 ? -0.641 -6.970 9.232 1.00 92.19 172 ASP A CA 1
ATOM 1283 C C . ASP A 1 172 ? 0.452 -6.921 10.288 1.00 92.19 172 ASP A C 1
ATOM 1285 O O . ASP A 1 172 ? 1.252 -7.847 10.442 1.00 92.19 172 ASP A O 1
ATOM 1289 N N . LYS A 1 173 ? 0.479 -5.840 11.066 1.00 90.75 173 LYS A N 1
ATOM 1290 C CA . LYS A 1 173 ? 1.295 -5.806 12.276 1.00 90.75 173 LYS A CA 1
ATOM 1291 C C . LYS A 1 173 ? 0.598 -6.628 13.343 1.00 90.75 173 LYS A C 1
ATOM 1293 O O . LYS A 1 173 ? -0.564 -6.376 13.667 1.00 90.75 173 LYS A O 1
ATOM 1298 N N . ARG A 1 174 ? 1.318 -7.581 13.925 1.00 85.31 174 ARG A N 1
ATOM 1299 C CA . ARG A 1 174 ? 0.817 -8.327 15.073 1.00 85.31 174 ARG A CA 1
ATOM 1300 C C . ARG A 1 174 ? 0.636 -7.351 16.226 1.00 85.31 174 ARG A C 1
ATOM 1302 O O . ARG A 1 174 ? 1.593 -6.721 16.675 1.00 85.31 174 ARG A O 1
ATOM 1309 N N . GLN A 1 175 ? -0.600 -7.191 16.684 1.00 68.12 175 GLN A N 1
ATOM 1310 C CA . GLN A 1 175 ? -0.838 -6.533 17.959 1.00 68.12 175 GLN A CA 1
ATOM 1311 C C . GLN A 1 175 ? -0.590 -7.552 19.077 1.00 68.12 175 GLN A C 1
ATOM 1313 O O . GLN A 1 175 ? -1.026 -8.700 18.943 1.00 68.12 175 GLN A O 1
ATOM 1318 N N . PRO A 1 176 ? 0.079 -7.174 20.181 1.00 55.34 176 PRO A N 1
ATOM 1319 C CA . PRO A 1 176 ? -0.025 -7.952 21.406 1.00 55.34 176 PRO A CA 1
ATOM 1320 C C . PRO A 1 176 ? -1.510 -7.988 21.777 1.00 55.34 176 PRO A C 1
ATOM 1322 O O . PRO A 1 176 ? -2.152 -6.940 21.827 1.00 55.34 176 PRO A O 1
ATOM 1325 N N . GLN A 1 177 ? -2.081 -9.183 21.928 1.00 41.81 177 GLN A N 1
ATOM 1326 C CA . GLN A 1 177 ? -3.519 -9.329 22.137 1.00 41.81 177 GLN A CA 1
ATOM 1327 C C . GLN A 1 177 ? -3.949 -8.581 23.402 1.00 41.81 177 GLN A C 1
ATOM 1329 O O . GLN A 1 177 ? -3.687 -9.024 24.516 1.00 41.81 177 GLN A O 1
ATOM 1334 N N . SER A 1 178 ? -4.623 -7.446 23.238 1.00 48.66 178 SER A N 1
ATOM 1335 C CA . SER A 1 178 ? -5.458 -6.894 24.298 1.00 48.66 178 SER A CA 1
ATOM 1336 C C . SER A 1 178 ? -6.781 -7.669 24.302 1.00 48.66 178 SER A C 1
ATOM 1338 O O . SER A 1 178 ? -7.365 -7.818 23.223 1.00 48.66 178 SER A O 1
ATOM 1340 N N . PRO A 1 179 ? -7.279 -8.147 25.459 1.00 40.06 179 PRO A N 1
ATOM 1341 C CA . PRO A 1 179 ? -8.579 -8.807 25.542 1.00 40.06 179 PRO A CA 1
ATOM 1342 C C . PRO A 1 179 ? -9.667 -7.926 24.916 1.00 40.06 179 PRO A C 1
ATOM 1344 O O . PRO A 1 179 ? -9.717 -6.722 25.170 1.00 40.06 179 PRO A O 1
ATOM 1347 N N . LEU A 1 180 ? -10.512 -8.518 24.071 1.00 42.06 180 LEU A N 1
ATOM 1348 C CA . LEU A 1 180 ? -11.618 -7.831 23.401 1.00 42.06 180 LEU A CA 1
ATOM 1349 C C . LEU A 1 180 ? -12.520 -7.119 24.431 1.00 42.06 180 LEU A C 1
ATOM 1351 O O . LEU A 1 180 ? -12.939 -7.759 25.399 1.00 42.06 180 LEU A O 1
ATOM 1355 N N . PRO A 1 181 ? -12.890 -5.840 24.225 1.00 47.41 181 PRO A N 1
ATOM 1356 C CA . PRO A 1 181 ? -13.956 -5.217 24.996 1.00 47.41 181 PRO A CA 1
ATOM 1357 C C . PRO A 1 181 ? -15.275 -5.926 24.677 1.00 47.41 181 PRO A C 1
ATOM 1359 O O . PRO A 1 181 ? -15.716 -5.950 23.526 1.00 47.41 181 PRO A O 1
ATOM 1362 N N . GLN A 1 182 ? -15.898 -6.514 25.696 1.00 48.66 182 GLN A N 1
ATOM 1363 C CA . GLN A 1 182 ? -17.252 -7.052 25.608 1.00 48.66 182 GLN A CA 1
ATOM 1364 C C . GLN A 1 182 ? -18.200 -5.922 25.187 1.00 48.66 182 GLN A C 1
ATOM 1366 O O . GLN A 1 182 ? -18.234 -4.864 25.815 1.00 48.66 182 GLN A O 1
ATOM 1371 N N . GLN A 1 183 ? -18.944 -6.131 24.100 1.00 51.97 183 GLN A N 1
ATOM 1372 C CA . GLN A 1 183 ? -19.973 -5.200 23.650 1.00 51.97 183 GLN A CA 1
ATOM 1373 C C . GLN A 1 183 ? -21.020 -5.051 24.760 1.00 51.97 183 GLN A C 1
ATOM 1375 O O . GLN A 1 183 ? -21.713 -6.012 25.089 1.00 51.97 183 GLN A O 1
ATOM 1380 N N . GLN A 1 184 ? -21.134 -3.858 25.346 1.00 42.97 184 GLN A N 1
ATOM 1381 C CA . GLN A 1 184 ? -22.259 -3.547 26.223 1.00 42.97 184 GLN A CA 1
ATOM 1382 C C . GLN A 1 184 ? -23.510 -3.350 25.353 1.00 42.97 184 GLN A C 1
ATOM 1384 O O . GLN A 1 184 ? -23.468 -2.552 24.411 1.00 42.97 184 GLN A O 1
ATOM 1389 N N . PRO A 1 185 ? -24.615 -4.067 25.622 1.00 46.78 185 PRO A N 1
ATOM 13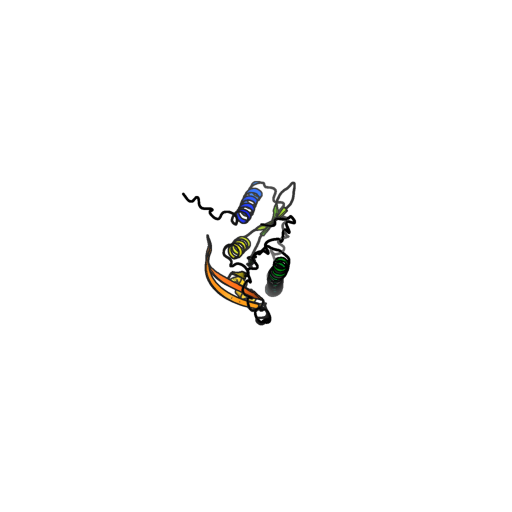90 C CA . PRO A 1 185 ? -25.860 -3.861 24.899 1.00 46.78 185 PRO A CA 1
ATOM 1391 C C . PRO A 1 185 ? -26.382 -2.438 25.147 1.00 46.78 185 PRO A C 1
ATOM 1393 O O . PRO A 1 185 ? -26.383 -1.947 26.276 1.00 46.78 185 PRO A O 1
ATOM 1396 N N . GLN A 1 186 ? -26.808 -1.772 24.072 1.00 51.97 186 GLN A N 1
ATOM 1397 C CA . GLN A 1 186 ? -27.367 -0.421 24.084 1.00 51.97 186 GLN A CA 1
ATOM 1398 C C . GLN A 1 186 ? -28.589 -0.352 25.011 1.00 51.97 186 GLN A C 1
ATOM 1400 O O . GLN A 1 186 ? -29.651 -0.877 24.681 1.00 51.97 186 GLN A O 1
ATOM 1405 N N . GLN A 1 187 ? -28.469 0.337 26.148 1.00 51.28 187 GLN A N 1
ATOM 1406 C CA . GLN A 1 187 ? -29.643 0.797 26.887 1.00 51.28 187 GLN A CA 1
ATOM 1407 C C . GLN A 1 187 ? -30.210 2.022 26.165 1.00 51.28 187 GLN A C 1
ATOM 1409 O O . GLN A 1 187 ? -29.646 3.114 26.213 1.00 51.28 187 GLN A O 1
ATOM 1414 N N . GLN A 1 188 ? -31.325 1.823 25.463 1.00 54.06 188 GLN A N 1
ATOM 1415 C CA . GLN A 1 188 ? -32.187 2.900 24.987 1.00 54.06 188 GLN A CA 1
ATOM 1416 C C . GLN A 1 188 ? -32.753 3.658 26.197 1.00 54.06 188 GLN A C 1
ATOM 1418 O O . GLN A 1 188 ? -33.746 3.243 26.786 1.00 54.06 188 GLN A O 1
ATOM 1423 N N . GLN A 1 189 ? -32.139 4.781 26.566 1.00 51.31 189 GLN A N 1
ATOM 1424 C CA . GLN A 1 189 ? -32.811 5.801 27.369 1.00 51.31 189 GLN A CA 1
ATOM 1425 C C . GLN A 1 189 ? -33.641 6.677 26.428 1.00 51.31 189 GLN A C 1
ATOM 1427 O O . GLN A 1 189 ? -33.159 7.672 25.886 1.00 51.31 189 GLN A O 1
ATOM 1432 N N . PHE A 1 190 ? -34.892 6.273 26.202 1.00 47.72 190 PHE A N 1
ATOM 1433 C CA . PHE A 1 190 ? -35.912 7.194 25.715 1.00 47.72 190 PHE A CA 1
ATOM 1434 C C . PHE A 1 190 ? -36.216 8.234 26.801 1.00 47.72 190 PHE A C 1
ATOM 1436 O O . PHE A 1 190 ? -36.196 7.948 27.998 1.00 47.72 190 PHE A O 1
ATOM 1443 N N . GLN A 1 191 ? -36.398 9.463 26.331 1.00 52.97 191 GLN A N 1
ATOM 1444 C CA . GLN A 1 191 ? -36.408 10.715 27.073 1.00 52.97 191 GLN A CA 1
ATOM 1445 C C . GLN A 1 191 ? -37.444 10.784 28.199 1.00 52.97 191 GLN A C 1
ATOM 1447 O O . GLN A 1 191 ? -38.585 10.364 28.058 1.00 52.97 191 GLN A O 1
ATOM 1452 N N . GLN A 1 192 ? -37.008 11.413 29.292 1.00 52.56 192 GLN A N 1
ATOM 1453 C CA . GLN A 1 192 ? -37.841 11.994 30.336 1.00 52.56 192 GLN A CA 1
ATOM 1454 C C . GLN A 1 192 ? -38.835 12.986 29.721 1.00 52.56 192 GLN A C 1
ATOM 1456 O O . GLN A 1 192 ? -38.427 14.023 29.188 1.00 52.56 192 GLN A O 1
ATOM 1461 N N . ASP A 1 193 ? -40.128 12.698 29.846 1.00 46.03 193 ASP A N 1
ATOM 1462 C CA . ASP A 1 193 ? -41.147 13.723 29.689 1.00 46.03 193 ASP A CA 1
ATOM 1463 C C . ASP A 1 193 ? -41.010 14.747 30.817 1.00 46.03 193 ASP A C 1
ATOM 1465 O O . ASP A 1 193 ? -40.910 14.430 32.006 1.00 46.03 193 ASP A O 1
ATOM 1469 N N . ARG A 1 194 ? -40.935 16.005 30.387 1.00 42.72 194 ARG A N 1
ATOM 1470 C CA . ARG A 1 194 ? -40.791 17.185 31.227 1.00 42.72 194 ARG A CA 1
ATOM 1471 C C . ARG A 1 194 ? -41.991 17.314 32.153 1.00 42.72 194 ARG A C 1
ATOM 1473 O O . ARG A 1 194 ? -43.140 17.270 31.729 1.00 42.72 194 ARG A O 1
ATOM 1480 N N . ILE A 1 195 ? -41.683 17.600 33.406 1.00 50.19 195 ILE A N 1
ATOM 1481 C CA . ILE A 1 195 ? -42.612 18.155 34.379 1.00 50.19 195 ILE A CA 1
ATOM 1482 C C . ILE A 1 195 ? -43.035 19.551 33.893 1.00 50.19 195 ILE A C 1
ATOM 1484 O O . ILE A 1 195 ? -42.187 20.427 33.724 1.00 50.19 195 ILE A O 1
ATOM 1488 N N . CYS A 1 196 ? -44.339 19.775 33.740 1.00 43.47 196 CYS A N 1
ATOM 1489 C CA . CYS A 1 196 ? -44.950 21.098 33.860 1.00 43.47 196 CYS A CA 1
ATOM 1490 C C . CYS A 1 196 ? -45.877 21.056 35.086 1.00 43.47 196 CYS A C 1
ATOM 1492 O O . CYS A 1 196 ? -46.813 20.256 35.075 1.00 43.47 196 CYS A O 1
ATOM 1494 N N . PRO A 1 197 ? -45.673 21.870 36.137 1.00 53.59 197 PRO A N 1
ATOM 1495 C CA . PRO A 1 197 ? -46.679 22.039 37.173 1.00 53.59 197 PRO A CA 1
ATOM 1496 C C . PRO A 1 197 ? -47.652 23.135 36.721 1.00 53.59 197 PRO A C 1
ATOM 1498 O O . PRO A 1 197 ? -47.262 24.293 36.586 1.00 53.59 197 PRO A O 1
ATOM 1501 N N . ALA A 1 198 ? -48.911 22.779 36.472 1.00 51.25 198 ALA A N 1
ATOM 1502 C CA . ALA A 1 198 ? -49.986 23.760 36.384 1.00 51.25 198 ALA A CA 1
ATOM 1503 C C . ALA A 1 198 ? -50.642 23.880 37.764 1.00 51.25 198 ALA A C 1
ATOM 1505 O O . ALA A 1 198 ? -51.145 22.911 38.328 1.00 51.25 198 ALA A O 1
ATOM 1506 N N . HIS A 1 199 ? -50.544 25.085 38.306 1.00 47.16 199 HIS A N 1
ATOM 1507 C CA . HIS A 1 199 ? -51.212 25.574 39.500 1.00 47.16 199 HIS A CA 1
ATOM 1508 C C . HIS A 1 199 ? -52.635 26.036 39.110 1.00 47.16 199 HIS A C 1
ATOM 1510 O O . HIS A 1 199 ? -52.788 26.520 37.995 1.00 47.16 199 HIS A O 1
ATOM 1516 N N . GLU A 1 200 ? -53.596 25.941 40.047 1.00 47.41 200 GLU A N 1
ATOM 1517 C CA . GLU A 1 200 ? -54.982 26.498 40.087 1.00 47.41 200 GLU A CA 1
ATOM 1518 C C . GLU A 1 200 ? -56.133 25.486 39.983 1.00 47.41 200 GLU A C 1
ATOM 1520 O O . GLU A 1 200 ? -56.066 24.568 39.179 1.00 47.41 200 GLU A O 1
ATOM 1525 N N . VAL A 1 201 ? -57.278 25.596 40.672 1.00 52.50 201 VAL A N 1
ATOM 1526 C CA . VAL A 1 201 ? -57.813 26.270 41.886 1.00 52.50 201 VAL A CA 1
ATOM 1527 C C . VAL A 1 201 ? -59.229 25.657 42.042 1.00 52.50 201 VAL A C 1
ATOM 1529 O O . VAL A 1 201 ? -59.835 25.306 41.040 1.00 52.50 201 VAL A O 1
ATOM 1532 N N . SER A 1 202 ? -59.717 25.521 43.284 1.00 49.81 202 SER A N 1
ATOM 1533 C CA . SER A 1 202 ? -61.129 25.427 43.734 1.00 49.81 202 SER A CA 1
ATOM 1534 C C . SER A 1 202 ? -62.180 24.740 42.837 1.00 49.81 202 SER A C 1
ATOM 1536 O O . SER A 1 202 ? -62.547 25.277 41.804 1.00 49.81 202 SER A O 1
ATOM 1538 N N . ASP A 1 203 ? -62.849 23.698 43.350 1.00 45.72 203 ASP A N 1
ATOM 1539 C CA . ASP A 1 203 ? -64.234 23.928 43.786 1.00 45.72 203 ASP A CA 1
ATOM 1540 C C . ASP A 1 203 ? -64.822 22.868 44.719 1.00 45.72 203 ASP A C 1
ATOM 1542 O O . ASP A 1 203 ? -64.538 21.673 44.642 1.00 45.72 203 ASP A O 1
ATOM 1546 N N . ARG A 1 204 ? -65.632 23.389 45.645 1.00 52.72 204 ARG A N 1
ATOM 1547 C CA . ARG A 1 204 ? -66.514 22.665 46.560 1.00 52.72 204 ARG A CA 1
ATOM 1548 C C . ARG A 1 204 ? -67.780 22.252 45.805 1.00 52.72 204 ARG A C 1
ATOM 1550 O O . ARG A 1 204 ? -68.285 23.033 45.004 1.00 52.72 204 ARG A O 1
ATOM 1557 N N . GLY A 1 205 ? -68.338 21.101 46.163 1.00 47.22 205 GLY A N 1
ATOM 1558 C CA . GLY A 1 205 ? -69.671 20.650 45.760 1.00 47.22 205 GLY A CA 1
ATOM 1559 C C . GLY A 1 205 ? -69.953 19.269 46.306 1.00 47.22 205 GLY A C 1
ATOM 1560 O O . GLY A 1 205 ? -69.532 18.306 45.637 1.00 47.22 205 GLY A O 1
#

Foldseek 3Di:
DDDDDDDDPLVVVVVVVVVLVVVQVVPPPFPPPPPDCPPPDDDDDPPVVVVVVLVVQLVVLVVVVVVVQVVLVVLVVVCVVDPDRDWAFFFAFDDDKDWGWGDDVDTDTDIDDPRVVNSSVQRVVTDISWYKYFPVSLVSCVVRPDCQFKDKAWPQWDQDPPPGTTTMITIDTDDPDDDDDDDDPDDPPDDDDDDDDDDDDDDDD

Nearest PDB structures (foldseek):
  8sl4-assembly1_B  TM=9.329E-01  e=1.554E-10  Homo sapiens
  5o5l-assembly2_D  TM=8.878E-01  e=1.397E-09  Mycobacterium intracellulare 1956
  5oyh-assembly1_A  TM=8.530E-01  e=6.028E-08  Catenaria anguillulae PL171
  4ni2-assembly1_B  TM=8.886E-01  e=1.280E-07  Homo sapiens
  3et6-assembly1_A  TM=8.774E-01  e=1.575E-06  Chlamydomonas reinhardtii

Radius of gyration: 27.62 Å; Cα contacts (8 Å, |Δi|>4): 198; chains: 1; bounding box: 104×43×73 Å

Solvent-accessible surface area (backbone atoms only — not comparable to full-atom values): 13042 Å² total; per-residue (Å²): 137,86,83,81,88,73,89,82,76,88,61,54,66,66,49,50,55,53,52,51,50,58,50,49,70,72,62,74,64,60,82,71,78,69,71,77,78,87,75,88,80,72,94,76,69,76,68,65,56,53,56,53,55,52,50,50,52,50,51,53,51,51,52,51,53,54,49,53,52,49,51,54,52,51,50,54,52,48,37,73,78,42,101,50,84,81,80,53,57,37,33,48,58,74,67,73,69,49,74,52,66,47,55,87,93,62,72,40,80,52,76,46,45,70,33,55,54,52,14,53,45,30,25,74,75,35,53,78,78,39,34,21,27,41,51,73,39,47,54,54,43,65,74,71,49,59,68,87,51,38,46,77,45,82,73,46,71,45,81,39,92,97,72,45,76,41,52,29,28,36,50,43,73,59,70,82,85,69,83,78,81,78,81,76,80,83,79,81,79,77,79,82,79,78,87,75,88,83,84,89,78,89,86,88,132

InterPro domains:
  IPR001054 Adenylyl cyclase class-3/4/guanylyl cyclase [PF00211] (55-172)
  IPR001054 Adenylyl cyclase class-3/4/guanylyl cyclase [PS50125] (48-123)
  IPR001054 Adenylyl cyclase class-3/4/guanylyl cyclase [SM00044] (7-154)
  IPR001054 Adenylyl cyclase class-3/4/guanylyl cyclase [cd07302] (64-171)
  IPR029787 Nucleotide cyclase [G3DSA:3.30.70.1230] (15-175)
  IPR029787 Nucleotide cyclase [SSF55073] (59-171)